Protein AF-A0A9N8K0C8-F1 (afdb_monomer_lite)

Secondary structure (DSSP, 8-state):
---TT-SSEEEEEE-TTSTHHHHHHHHHHHHHHTTSSEEEEEEPPPSSSPP--------------S--HHHH--TTSTTS-S---------------GGG-----HHHHHHHHHHHHHHHHHSSSHHHHHHHHHHTHHHHHHHHHTPPPPHHHHHHHHHHHHHT--TT---EEETTEEEPGGG--HHHHHHHHHHHHHHHHHHHTTT--HHHHHHHHT-HHHHHHHH--PPPP----TTTTTS-S---S--TTT-GGGTTS--STHHHH---

Structure (mmCIF, N/CA/C/O backbone):
data_AF-A0A9N8K0C8-F1
#
_entry.id   AF-A0A9N8K0C8-F1
#
loop_
_atom_site.group_PDB
_atom_site.id
_atom_site.type_symbol
_atom_site.label_atom_id
_atom_site.label_alt_id
_atom_site.label_comp_id
_atom_site.label_asym_id
_atom_site.label_entity_id
_atom_site.label_seq_id
_atom_site.pdbx_PDB_ins_code
_atom_site.Cartn_x
_atom_site.Cartn_y
_atom_site.Cartn_z
_atom_site.occupancy
_atom_site.B_iso_or_equiv
_atom_site.auth_seq_id
_atom_site.auth_comp_id
_atom_site.auth_asym_id
_atom_site.auth_atom_id
_atom_site.pdbx_PDB_model_num
ATOM 1 N N . MET A 1 1 ? -12.621 6.689 27.032 1.00 80.31 1 MET A N 1
ATOM 2 C CA . MET A 1 1 ? -12.028 6.417 28.365 1.00 80.31 1 MET A CA 1
ATOM 3 C C . MET A 1 1 ? -12.988 5.540 29.149 1.00 80.31 1 MET A C 1
ATOM 5 O O . MET A 1 1 ? -14.187 5.623 28.889 1.00 80.31 1 MET A O 1
ATOM 9 N N . GLY A 1 2 ? -12.475 4.749 30.092 1.00 73.12 2 GLY A N 1
ATOM 10 C CA . GLY A 1 2 ? -13.284 3.802 30.863 1.00 73.12 2 GLY A CA 1
ATOM 11 C C . GLY A 1 2 ? -13.600 2.517 30.094 1.00 73.12 2 GLY A C 1
ATOM 12 O O . GLY A 1 2 ? -13.216 2.366 28.932 1.00 73.12 2 GLY A O 1
ATOM 13 N N . ASP A 1 3 ? -14.289 1.600 30.769 1.00 76.94 3 ASP A N 1
ATOM 14 C CA . ASP A 1 3 ? -14.664 0.291 30.236 1.00 76.94 3 ASP A CA 1
ATOM 15 C C . ASP A 1 3 ? -15.649 0.414 29.056 1.00 76.94 3 ASP A C 1
ATOM 17 O O . ASP A 1 3 ? -16.612 1.184 29.100 1.00 76.94 3 ASP A O 1
ATOM 21 N N . LYS A 1 4 ? -15.416 -0.354 27.983 1.00 75.06 4 LYS A N 1
ATOM 22 C CA . LYS A 1 4 ? -16.272 -0.374 26.787 1.00 75.06 4 LYS A CA 1
ATOM 23 C C . LYS A 1 4 ? -17.679 -0.894 27.094 1.00 75.06 4 LYS A C 1
ATOM 25 O O . LYS A 1 4 ? -18.613 -0.448 26.423 1.00 75.06 4 LYS A O 1
ATOM 30 N N . GLN A 1 5 ? -17.813 -1.776 28.087 1.00 78.56 5 GLN A N 1
ATOM 31 C CA . GLN A 1 5 ? -19.072 -2.418 28.490 1.00 78.56 5 GLN A CA 1
ATOM 32 C C . GLN A 1 5 ? -19.722 -1.780 29.731 1.00 78.56 5 GLN A C 1
ATOM 34 O O . GLN A 1 5 ? -20.651 -2.340 30.309 1.00 78.56 5 GLN A O 1
ATOM 39 N N . SER A 1 6 ? -19.273 -0.589 30.141 1.00 78.94 6 SER A N 1
ATOM 40 C CA . SER A 1 6 ? -19.865 0.114 31.281 1.00 78.94 6 SER A CA 1
ATOM 41 C C . SER A 1 6 ? -21.376 0.319 31.102 1.00 78.94 6 SER A C 1
ATOM 43 O O . SER A 1 6 ? -21.827 0.826 30.072 1.00 78.94 6 SER A O 1
ATOM 45 N N . LYS A 1 7 ? -22.143 -0.008 32.150 1.00 83.25 7 LYS A N 1
ATOM 46 C CA . LYS A 1 7 ? -23.608 0.153 32.208 1.00 83.25 7 LYS A CA 1
ATOM 47 C C . LYS A 1 7 ? -24.066 1.610 32.049 1.00 83.25 7 LYS A C 1
ATOM 49 O O . LYS A 1 7 ? -25.213 1.850 31.692 1.00 83.25 7 LYS A O 1
ATOM 54 N N . THR A 1 8 ? -23.182 2.579 32.295 1.00 87.88 8 THR A N 1
ATOM 55 C CA . THR A 1 8 ? -23.466 4.022 32.265 1.00 87.88 8 THR A CA 1
ATOM 56 C C . THR A 1 8 ? -22.583 4.741 31.232 1.00 87.88 8 THR A C 1
ATOM 58 O O . THR A 1 8 ? -21.554 5.339 31.571 1.00 87.88 8 THR A O 1
ATOM 61 N N . PRO A 1 9 ? -22.944 4.697 29.935 1.00 91.19 9 PRO A N 1
ATOM 62 C CA . PRO A 1 9 ? -22.223 5.428 28.902 1.00 91.19 9 PRO A CA 1
ATOM 63 C C . PRO A 1 9 ? -22.603 6.913 28.857 1.00 91.19 9 PRO A C 1
ATOM 65 O O . PRO A 1 9 ? -23.760 7.273 28.671 1.00 91.19 9 PRO A O 1
ATOM 68 N N . ALA A 1 10 ? -21.599 7.784 28.944 1.00 91.69 10 ALA A N 1
ATOM 69 C CA . ALA A 1 10 ? -21.702 9.220 28.722 1.00 91.69 10 ALA A CA 1
ATOM 70 C C . ALA A 1 10 ? -21.124 9.587 27.343 1.00 91.69 10 ALA A C 1
ATOM 72 O O . ALA A 1 10 ? -19.940 9.365 27.060 1.00 91.69 10 ALA A O 1
ATOM 73 N N . ILE A 1 11 ? -21.959 10.168 26.478 1.00 93.31 11 ILE A N 1
ATOM 74 C CA . ILE A 1 11 ? -21.575 10.631 25.138 1.00 93.31 11 ILE A CA 1
ATOM 75 C C . ILE A 1 11 ? -21.681 12.156 25.100 1.00 93.31 11 ILE A C 1
ATOM 77 O O . ILE A 1 11 ? -22.769 12.704 25.250 1.00 93.31 11 ILE A O 1
ATOM 81 N N . LEU A 1 12 ? -20.558 12.839 24.878 1.00 94.19 12 LEU A N 1
ATOM 82 C CA . LEU A 1 12 ? -20.518 14.293 24.731 1.00 94.19 12 LEU A CA 1
ATOM 83 C C . LEU A 1 12 ? -20.501 14.668 23.248 1.00 94.19 12 LEU A C 1
ATOM 85 O O . LEU A 1 12 ? -19.527 14.371 22.556 1.00 94.19 12 LEU A O 1
ATOM 89 N N . TYR A 1 13 ? -21.548 15.350 22.784 1.00 94.75 13 TYR A N 1
ATOM 90 C CA . TYR A 1 13 ? -21.557 16.015 21.481 1.00 94.75 13 TYR A CA 1
ATOM 91 C C . TYR A 1 13 ? -21.018 17.429 21.639 1.00 94.75 13 TYR A C 1
ATOM 93 O O . TYR A 1 13 ? -21.648 18.258 22.294 1.00 94.75 13 TYR A O 1
ATOM 101 N N . ALA A 1 14 ? -19.853 17.706 21.064 1.00 93.25 14 ALA A N 1
ATOM 102 C CA . ALA A 1 14 ? -19.216 19.004 21.229 1.00 93.25 14 ALA A CA 1
ATOM 103 C C . ALA A 1 14 ? -18.467 19.455 19.979 1.00 93.25 14 ALA A C 1
ATOM 105 O O . ALA A 1 14 ? -17.958 18.644 19.204 1.00 93.25 14 ALA A O 1
ATOM 106 N N . ASP A 1 15 ? -18.395 20.773 19.832 1.00 92.81 15 ASP A N 1
ATOM 107 C CA . ASP A 1 15 ? -17.430 21.445 18.975 1.00 92.81 15 ASP A CA 1
ATOM 108 C C . ASP A 1 15 ? -16.134 21.644 19.777 1.00 92.81 15 ASP A C 1
ATOM 110 O O . ASP A 1 15 ? -16.156 22.268 20.840 1.00 92.81 15 ASP A O 1
ATOM 114 N N . LEU A 1 16 ? -15.017 21.098 19.289 1.00 89.75 16 LEU A N 1
ATOM 115 C CA . LEU A 1 16 ? -13.722 21.152 19.977 1.00 89.75 16 LEU A CA 1
ATOM 116 C C . LEU A 1 16 ? -13.114 22.551 19.974 1.00 89.75 16 LEU A C 1
ATOM 118 O O . LEU A 1 16 ? -12.271 22.841 20.822 1.00 89.75 16 LEU A O 1
ATOM 122 N N . MET A 1 17 ? -13.527 23.402 19.035 1.00 88.81 17 MET A N 1
ATOM 123 C CA . MET A 1 17 ? -13.020 24.767 18.933 1.00 88.81 17 MET A CA 1
ATOM 124 C C . MET A 1 17 ? -13.713 25.714 19.914 1.00 88.81 17 MET A C 1
ATOM 126 O O . MET A 1 17 ? -13.185 26.783 20.213 1.00 88.81 17 MET A O 1
ATOM 130 N N . SER A 1 18 ? -14.861 25.315 20.473 1.00 90.62 18 SER A N 1
ATOM 131 C CA . SER A 1 18 ? -15.544 26.103 21.495 1.00 90.62 18 SER A CA 1
ATOM 132 C C . SER A 1 18 ? -14.789 26.054 22.833 1.00 90.62 18 SER A C 1
ATOM 134 O O . SER A 1 18 ? -14.494 24.965 23.336 1.00 90.62 18 SER A O 1
ATOM 136 N N . PRO A 1 19 ? -14.568 27.195 23.514 1.00 89.12 19 PRO A N 1
ATOM 137 C CA . PRO A 1 19 ? -13.938 27.211 24.835 1.00 89.12 19 PRO A CA 1
ATOM 138 C C . PRO A 1 19 ? -14.762 26.467 25.900 1.00 89.12 19 PRO A C 1
ATOM 140 O O . PRO A 1 19 ? -14.197 25.953 26.870 1.00 89.12 19 PRO A O 1
ATOM 143 N N . SER A 1 20 ? -16.084 26.340 25.710 1.00 90.12 20 SER A N 1
ATOM 144 C CA . SER A 1 20 ? -16.962 25.602 26.628 1.00 90.12 20 SER A CA 1
ATOM 145 C C . SER A 1 20 ? -16.656 24.101 26.668 1.00 90.12 20 SER A C 1
ATOM 147 O O . SER A 1 20 ? -16.821 23.474 27.716 1.00 90.12 20 SER A O 1
ATOM 149 N N . PHE A 1 21 ? -16.128 23.523 25.579 1.00 93.50 21 PHE A N 1
ATOM 150 C CA . PHE A 1 21 ? -15.789 22.098 25.500 1.00 93.50 21 PHE A CA 1
ATOM 151 C C . PHE A 1 21 ? -14.840 21.666 26.620 1.00 93.50 21 PHE A C 1
ATOM 153 O O . PHE A 1 21 ? -15.030 20.605 27.216 1.00 93.50 21 PHE A O 1
ATOM 160 N N . ARG A 1 22 ? -13.856 22.507 26.965 1.00 92.88 22 ARG A N 1
ATOM 161 C CA . ARG A 1 22 ? -12.849 22.192 27.986 1.00 92.88 22 ARG A CA 1
ATOM 162 C C . ARG A 1 22 ? -13.475 21.916 29.354 1.00 92.88 22 ARG A C 1
ATOM 164 O O . ARG A 1 22 ? -13.028 21.003 30.047 1.00 92.88 22 ARG A O 1
ATOM 171 N N . GLN A 1 23 ? -14.502 22.678 29.733 1.00 93.44 23 GLN A N 1
ATOM 172 C CA . GLN A 1 23 ? -15.179 22.523 31.023 1.00 93.44 23 GLN A CA 1
ATOM 173 C C . GLN A 1 23 ? -15.926 21.186 31.080 1.00 93.44 23 GLN A C 1
ATOM 175 O O . GLN A 1 23 ? -15.682 20.382 31.979 1.00 93.44 23 GLN A O 1
ATOM 180 N N . PHE A 1 24 ? -16.750 20.897 30.067 1.00 93.00 24 PHE A N 1
ATOM 181 C CA . PHE A 1 24 ? -17.485 19.632 29.976 1.00 93.00 24 PHE A CA 1
ATOM 182 C C . PHE A 1 24 ? -16.551 18.420 29.872 1.00 93.00 24 PHE A C 1
ATOM 184 O O . PHE A 1 24 ? -16.759 17.416 30.554 1.00 93.00 24 PHE A O 1
ATOM 191 N N . HIS A 1 25 ? -15.485 18.518 29.072 1.00 94.69 25 HIS A N 1
ATOM 192 C CA . HIS A 1 25 ? -14.486 17.460 28.940 1.00 94.69 25 HIS A CA 1
ATOM 193 C C . HIS A 1 25 ? -13.802 17.158 30.276 1.00 94.69 25 HIS A C 1
ATOM 195 O O . HIS A 1 25 ? -13.667 15.991 30.645 1.00 94.69 25 HIS A O 1
ATOM 201 N N . LYS A 1 26 ? -13.405 18.187 31.039 1.00 94.06 26 LYS A N 1
ATOM 202 C CA . LYS A 1 26 ? -12.757 18.009 32.345 1.00 94.06 26 LYS A CA 1
ATOM 203 C C . LYS A 1 26 ? -13.675 17.288 33.334 1.00 94.06 26 LYS A C 1
ATOM 205 O O . LYS A 1 26 ? -13.245 16.321 33.953 1.00 94.06 26 LYS A O 1
ATOM 210 N N . THR A 1 27 ? -14.939 17.690 33.436 1.00 93.12 27 THR A N 1
ATOM 211 C CA . THR A 1 27 ? -15.892 17.073 34.372 1.00 93.12 27 THR A CA 1
ATOM 212 C C . THR A 1 27 ? -16.156 15.606 34.033 1.00 93.12 27 THR A C 1
ATOM 214 O O . THR A 1 27 ? -16.029 14.734 34.892 1.00 93.12 27 THR A O 1
ATOM 217 N N . VAL A 1 28 ? -16.460 15.300 32.767 1.00 92.50 28 VAL A N 1
ATOM 218 C CA . VAL A 1 28 ? -16.815 13.930 32.365 1.00 92.50 28 VAL A CA 1
ATOM 219 C C . VAL A 1 28 ? -15.586 13.014 32.350 1.00 92.50 28 VAL A C 1
ATOM 221 O O . VAL A 1 28 ? -15.670 11.865 32.788 1.00 92.50 28 VAL A O 1
ATOM 224 N N . SER A 1 29 ? -14.414 13.515 31.942 1.00 93.50 29 SER A N 1
ATOM 225 C CA . SER A 1 29 ? -13.170 12.732 31.985 1.00 93.50 29 SER A CA 1
ATOM 226 C C . SER A 1 29 ? -12.768 12.342 33.408 1.00 93.50 29 SER A C 1
ATOM 228 O O . SER A 1 29 ? -12.321 11.214 33.607 1.00 93.50 29 SER A O 1
ATOM 230 N N . LEU A 1 30 ? -12.986 13.209 34.406 1.00 93.62 30 LEU A N 1
ATOM 231 C CA . LEU A 1 30 ? -12.770 12.872 35.817 1.00 93.62 30 LEU A CA 1
ATOM 232 C C . LEU A 1 30 ? -13.682 11.725 36.265 1.00 93.62 30 LEU A C 1
ATOM 234 O O . LEU A 1 30 ? -13.200 10.761 36.856 1.00 93.62 30 LEU A O 1
ATOM 238 N N . THR A 1 31 ? -14.977 11.777 35.930 1.00 90.88 31 THR A N 1
ATOM 239 C CA . THR A 1 31 ? -15.917 10.694 36.282 1.00 90.88 31 THR A CA 1
ATOM 240 C C . THR A 1 31 ? -15.569 9.363 35.614 1.00 90.88 31 THR A C 1
ATOM 242 O O . THR A 1 31 ? -15.696 8.311 36.241 1.00 90.88 31 THR A O 1
ATOM 245 N N . ALA A 1 32 ? -15.057 9.410 34.381 1.00 92.00 32 ALA A N 1
ATOM 246 C CA . ALA A 1 32 ? -14.640 8.223 33.649 1.00 92.00 32 ALA A CA 1
ATOM 247 C C . ALA A 1 32 ? -13.319 7.637 34.167 1.00 92.00 32 ALA A C 1
ATOM 249 O O . ALA A 1 32 ? -13.181 6.420 34.246 1.00 92.00 32 ALA A O 1
ATOM 250 N N . ARG A 1 33 ? -12.357 8.484 34.565 1.00 90.56 33 ARG A N 1
ATOM 251 C CA . ARG A 1 33 ? -11.116 8.046 35.234 1.00 90.56 33 ARG A CA 1
ATOM 252 C C . ARG A 1 33 ? -11.393 7.417 36.597 1.00 90.56 33 ARG A C 1
ATOM 254 O O . ARG A 1 33 ? -10.713 6.473 36.969 1.00 90.56 33 ARG A O 1
ATOM 261 N N . ALA A 1 34 ? -12.418 7.900 37.297 1.00 90.88 34 ALA A N 1
ATOM 262 C CA . ALA A 1 34 ? -12.908 7.298 38.535 1.00 90.88 34 ALA A CA 1
ATOM 263 C C . ALA A 1 34 ? -13.709 5.994 38.317 1.00 90.88 34 ALA A C 1
ATOM 265 O O . ALA A 1 34 ? -14.235 5.445 39.279 1.00 90.88 34 ALA A O 1
ATOM 266 N N . GLY A 1 35 ? -13.861 5.521 37.072 1.00 87.75 35 GLY A N 1
ATOM 267 C CA . GLY A 1 35 ? -14.543 4.265 36.744 1.00 87.75 35 GLY A CA 1
ATOM 268 C C . GLY A 1 35 ? -16.073 4.301 36.842 1.00 87.75 35 GLY A C 1
ATOM 269 O O . GLY A 1 35 ? -16.712 3.266 36.684 1.00 87.75 35 GLY A O 1
ATOM 270 N N . LYS A 1 36 ? -16.686 5.469 37.081 1.00 87.94 36 LYS A N 1
ATOM 271 C CA . LYS A 1 36 ? -18.144 5.592 37.287 1.00 87.94 36 LYS A CA 1
ATOM 272 C C . LYS A 1 36 ? -18.952 5.543 35.990 1.00 87.94 36 LYS A C 1
ATOM 274 O O . LYS A 1 36 ? -20.120 5.161 36.006 1.00 87.94 36 LYS A O 1
ATOM 279 N N . THR A 1 37 ? -18.359 5.989 34.887 1.00 90.31 37 THR A N 1
ATOM 280 C CA . THR A 1 37 ? -19.001 6.099 33.571 1.00 90.31 37 THR A CA 1
ATOM 281 C C . THR A 1 37 ? -18.011 5.744 32.464 1.00 90.31 37 THR A C 1
ATOM 283 O O . THR A 1 37 ? -16.800 5.918 32.618 1.00 90.31 37 THR A O 1
ATOM 286 N N . SER A 1 38 ? -18.506 5.273 31.316 1.00 93.00 38 SER A N 1
ATOM 287 C CA . SER A 1 38 ? -17.692 5.245 30.092 1.00 93.00 38 SER A CA 1
ATOM 288 C C . SER A 1 38 ? -17.842 6.558 29.340 1.00 93.00 38 SER A C 1
ATOM 290 O O . SER A 1 38 ? -18.939 7.096 29.239 1.00 93.00 38 SER A O 1
ATOM 292 N N . TYR A 1 39 ? -16.745 7.093 28.808 1.00 94.25 39 TYR A N 1
ATOM 293 C CA . TYR A 1 39 ? -16.748 8.406 28.165 1.00 94.25 39 TYR A CA 1
ATOM 294 C C . TYR A 1 39 ? -16.339 8.331 26.697 1.00 94.25 39 TYR A C 1
ATOM 296 O O . TYR A 1 39 ? -15.247 7.845 26.365 1.00 94.25 39 TYR A O 1
ATOM 304 N N . ARG A 1 40 ? -17.221 8.857 25.838 1.00 93.25 40 ARG A N 1
ATOM 305 C CA . ARG A 1 40 ? -17.061 8.974 24.384 1.00 93.25 40 ARG A CA 1
ATOM 306 C C . ARG A 1 40 ? -17.356 10.410 23.941 1.00 93.25 40 ARG A C 1
ATOM 308 O O . ARG A 1 40 ? -18.269 11.050 24.458 1.00 93.25 40 ARG A O 1
ATOM 315 N N . VAL A 1 41 ? -16.605 10.902 22.960 1.00 94.00 41 VAL A N 1
ATOM 316 C CA . VAL A 1 41 ? -16.820 12.221 22.347 1.00 94.00 41 VAL A CA 1
ATOM 317 C C . VAL A 1 41 ? -17.302 12.018 20.919 1.00 94.00 41 VAL A C 1
ATOM 319 O O . VAL A 1 41 ? -16.743 11.194 20.198 1.00 94.00 41 VAL A O 1
ATOM 322 N N . ARG A 1 42 ? -18.338 12.755 20.522 1.00 94.62 42 ARG A N 1
ATOM 323 C CA . ARG A 1 42 ? -18.807 12.852 19.138 1.00 94.62 42 ARG A CA 1
ATOM 324 C C . ARG A 1 42 ? -18.690 14.300 18.686 1.00 94.62 42 ARG A C 1
ATOM 326 O O . ARG A 1 42 ? -19.068 15.218 19.413 1.00 94.62 42 ARG A O 1
ATOM 333 N N . TYR A 1 43 ? -18.145 14.497 17.494 1.00 94.12 43 TYR A N 1
ATOM 334 C CA . TYR A 1 43 ? -17.933 15.831 16.955 1.00 94.12 43 TYR A CA 1
ATOM 335 C C . TYR A 1 43 ? -19.253 16.432 16.483 1.00 94.12 43 TYR A C 1
ATOM 337 O O . TYR A 1 43 ? -20.037 15.776 15.796 1.00 94.12 43 TYR A O 1
ATOM 345 N N . ARG A 1 44 ? -19.493 17.687 16.862 1.00 92.38 44 ARG A N 1
ATOM 346 C CA . ARG A 1 44 ? -20.519 18.538 16.259 1.00 92.38 44 ARG A CA 1
ATOM 347 C C . ARG A 1 44 ? -19.819 19.497 15.289 1.00 92.38 44 ARG A C 1
ATOM 349 O O . ARG A 1 44 ? -18.786 20.045 15.670 1.00 92.38 44 ARG A O 1
ATOM 356 N N . PRO A 1 45 ? -20.350 19.721 14.074 1.00 88.38 45 PRO A N 1
ATOM 357 C CA . PRO A 1 45 ? -19.776 20.701 13.160 1.00 88.38 45 PRO A CA 1
ATOM 358 C C . PRO A 1 45 ? -19.753 22.085 13.813 1.00 88.38 45 PRO A C 1
ATOM 360 O O . PRO A 1 45 ? -20.749 22.517 14.402 1.00 88.38 45 PRO A O 1
ATOM 363 N N . SER A 1 46 ? -18.610 22.758 13.710 1.00 86.75 46 SER A N 1
ATOM 364 C CA . SER A 1 46 ? -18.452 24.122 14.201 1.00 86.75 46 SER A CA 1
ATOM 365 C C . SER A 1 46 ? -19.237 25.092 13.323 1.00 86.75 46 SER A C 1
ATOM 367 O O . SER A 1 46 ? -19.196 24.998 12.097 1.00 86.75 46 SER A O 1
ATOM 369 N N . LEU A 1 47 ? -19.955 26.026 13.947 1.00 83.31 47 LEU A N 1
ATOM 370 C CA . LEU A 1 47 ? -20.688 27.080 13.236 1.00 83.31 47 LEU A CA 1
ATOM 371 C C . LEU A 1 47 ? -19.793 28.278 12.888 1.00 83.31 47 LEU A C 1
ATOM 373 O O . LEU A 1 47 ? -20.158 29.075 12.032 1.00 83.31 47 LEU A O 1
ATOM 377 N N . SER A 1 48 ? -18.637 28.409 13.546 1.00 81.69 48 SER A N 1
ATOM 378 C CA . SER A 1 48 ? -17.705 29.524 13.347 1.00 81.69 48 SER A CA 1
ATOM 379 C C . SER A 1 48 ? -16.734 29.323 12.184 1.00 81.69 48 SER A C 1
ATOM 381 O O . SER A 1 48 ? -16.075 30.278 11.785 1.00 81.69 48 SER A O 1
ATOM 383 N N . ILE A 1 49 ? -16.614 28.102 11.647 1.00 82.94 49 ILE A N 1
ATOM 384 C CA . ILE A 1 49 ? -15.679 27.796 10.557 1.00 82.94 49 ILE A CA 1
ATOM 385 C C . ILE A 1 49 ? -16.414 27.904 9.214 1.00 82.94 49 ILE A C 1
ATOM 387 O O . ILE A 1 49 ? -17.397 27.184 9.004 1.00 82.94 49 ILE A O 1
ATOM 391 N N . PRO A 1 50 ? -15.948 28.755 8.283 1.00 85.06 50 PRO A N 1
ATOM 392 C CA . PRO A 1 50 ? -16.489 28.784 6.932 1.00 85.06 50 PRO A CA 1
ATOM 393 C C . PRO A 1 50 ? -16.235 27.456 6.206 1.00 85.06 50 PRO A C 1
ATOM 395 O O . PRO A 1 50 ? -15.215 26.795 6.398 1.00 85.06 50 PRO A O 1
ATOM 398 N N . ARG A 1 51 ? -17.190 27.043 5.367 1.00 85.62 51 ARG A N 1
ATOM 399 C CA . ARG A 1 51 ? -17.080 25.803 4.590 1.00 85.62 51 ARG A CA 1
ATOM 400 C C . ARG A 1 51 ? -16.183 26.039 3.380 1.00 85.62 51 ARG A C 1
ATOM 402 O O . ARG A 1 51 ? -16.536 26.832 2.513 1.00 85.62 51 ARG A O 1
ATOM 409 N N . PHE A 1 52 ? -15.076 25.308 3.304 1.00 88.50 52 PHE A N 1
ATOM 410 C CA . PHE A 1 52 ? -14.214 25.256 2.125 1.00 88.50 52 PHE A CA 1
ATOM 411 C C . PHE A 1 52 ? -14.269 23.861 1.495 1.00 88.50 52 PHE A C 1
ATOM 413 O O . PHE A 1 52 ? -14.408 22.876 2.228 1.00 88.50 52 PHE A O 1
ATOM 420 N N . PRO A 1 53 ? -14.172 23.750 0.158 1.00 93.81 53 PRO A N 1
ATOM 421 C CA . PRO A 1 53 ? -14.013 22.455 -0.487 1.00 93.81 53 PRO A CA 1
ATOM 422 C C . PRO A 1 53 ? -12.685 21.813 -0.058 1.00 93.81 53 PRO A C 1
ATOM 424 O O . PRO A 1 53 ? -11.661 22.489 0.036 1.00 93.81 53 PRO A O 1
ATOM 427 N N . LEU A 1 54 ? -12.708 20.506 0.209 1.00 93.19 54 LEU A N 1
ATOM 428 C CA . LEU A 1 54 ? -11.513 19.736 0.548 1.00 93.19 54 LEU A CA 1
ATOM 429 C C . LEU A 1 54 ? -10.905 19.166 -0.735 1.00 93.19 54 LEU A C 1
ATOM 431 O O . LEU A 1 54 ? -11.507 18.299 -1.367 1.00 93.19 54 LEU A O 1
ATOM 435 N N . ALA A 1 55 ? -9.714 19.636 -1.104 1.00 94.38 55 ALA A N 1
ATOM 436 C CA . ALA A 1 55 ? -8.927 18.994 -2.149 1.00 94.38 55 ALA A CA 1
ATOM 437 C C . ALA A 1 55 ? -8.443 17.626 -1.643 1.00 94.38 55 ALA A C 1
ATOM 439 O O . ALA A 1 55 ? -7.811 17.538 -0.588 1.00 94.38 55 ALA A O 1
ATOM 440 N N . VAL A 1 56 ? -8.769 16.565 -2.379 1.00 93.38 56 VAL A N 1
ATOM 441 C CA . VAL A 1 56 ? -8.325 15.195 -2.087 1.00 93.38 56 VAL A CA 1
ATOM 442 C C . VAL A 1 56 ? -7.087 14.854 -2.911 1.00 93.38 56 VAL A C 1
ATOM 444 O O . VAL A 1 56 ? -6.845 15.463 -3.949 1.00 93.38 56 VAL A O 1
ATOM 447 N N . SER A 1 57 ? -6.296 13.896 -2.438 1.00 92.69 57 SER A N 1
ATOM 448 C CA . SER A 1 57 ? -5.111 13.367 -3.121 1.00 92.69 57 SER A CA 1
ATOM 449 C C . SER A 1 57 ? -5.217 11.841 -3.238 1.00 92.69 57 SER A C 1
ATOM 451 O O . SER A 1 57 ? -6.251 11.272 -2.899 1.00 92.69 57 SER A O 1
ATOM 453 N N . GLY A 1 58 ? -4.185 11.176 -3.763 1.00 90.38 58 GLY A N 1
ATOM 454 C CA . GLY A 1 58 ? -4.177 9.714 -3.918 1.00 90.38 58 GLY A CA 1
ATOM 455 C C . GLY A 1 58 ? -4.824 9.203 -5.207 1.00 90.38 58 GLY A C 1
ATOM 456 O O . GLY A 1 58 ? -5.085 8.015 -5.323 1.00 90.38 58 GLY A O 1
ATOM 457 N N . TYR A 1 59 ? -5.067 10.079 -6.183 1.00 92.31 59 TYR A N 1
ATOM 458 C CA . TYR A 1 59 ? -5.479 9.681 -7.527 1.00 92.31 59 TYR A CA 1
ATOM 459 C C . TYR A 1 59 ? -4.334 9.885 -8.525 1.00 92.31 59 TYR A C 1
ATOM 461 O O . TYR A 1 59 ? -3.509 10.784 -8.361 1.00 92.31 59 TYR A O 1
ATOM 469 N N . GLY A 1 60 ? -4.302 9.045 -9.560 1.00 91.19 60 GLY A N 1
ATOM 470 C CA . GLY A 1 60 ? -3.466 9.234 -10.744 1.00 91.19 60 GLY A CA 1
ATOM 471 C C . GLY A 1 60 ? -4.259 9.901 -11.867 1.00 91.19 60 GLY A C 1
ATOM 472 O O . GLY A 1 60 ? -5.479 9.748 -11.946 1.00 91.19 60 GLY A O 1
ATOM 473 N N . ILE A 1 61 ? -3.568 10.637 -12.734 1.00 93.69 61 ILE A N 1
ATOM 474 C CA . ILE A 1 61 ? -4.128 11.172 -13.979 1.00 93.69 61 ILE A CA 1
ATOM 475 C C . ILE A 1 61 ? -3.445 10.430 -15.123 1.00 93.69 61 ILE A C 1
ATOM 477 O O . ILE A 1 61 ? -2.221 10.342 -15.148 1.00 93.69 61 ILE A O 1
ATOM 481 N N . ALA A 1 62 ? -4.237 9.913 -16.056 1.00 91.62 62 ALA A N 1
ATOM 482 C CA . ALA A 1 62 ? -3.745 9.331 -17.296 1.00 91.62 62 ALA A CA 1
ATOM 483 C C . ALA A 1 62 ? -4.116 10.248 -18.466 1.00 91.62 62 ALA A C 1
ATOM 485 O O . ALA A 1 62 ? -5.234 10.768 -18.527 1.00 91.62 62 ALA A O 1
ATOM 486 N N . LEU A 1 63 ? -3.166 10.458 -19.376 1.00 90.44 63 LEU A N 1
ATOM 487 C CA . LEU A 1 63 ? -3.377 11.152 -20.642 1.00 90.44 63 LEU A CA 1
ATOM 488 C C . LEU A 1 63 ? -3.193 10.145 -21.771 1.00 90.44 63 LEU A C 1
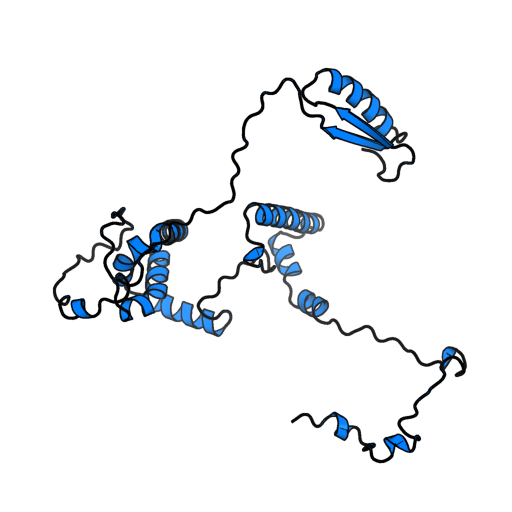ATOM 490 O O . LEU A 1 63 ? -2.083 9.916 -22.246 1.00 90.44 63 LEU A O 1
ATOM 494 N N . ASP A 1 64 ? -4.298 9.535 -22.184 1.00 87.81 64 ASP A N 1
ATOM 495 C CA . ASP A 1 64 ? -4.258 8.480 -23.188 1.00 87.81 64 ASP A CA 1
ATOM 496 C C . ASP A 1 64 ? -4.147 9.059 -24.602 1.00 87.81 64 ASP A C 1
ATOM 498 O O . ASP A 1 64 ? -4.877 9.975 -25.005 1.00 87.81 64 ASP A O 1
ATOM 502 N N . LEU A 1 65 ? -3.253 8.475 -25.398 1.00 83.31 65 LEU A N 1
ATOM 503 C CA . LEU A 1 65 ? -3.143 8.780 -26.818 1.00 83.31 65 LEU A CA 1
ATOM 504 C C . LEU A 1 65 ? -4.357 8.203 -27.552 1.00 83.31 65 LEU A C 1
ATOM 506 O O . LEU A 1 65 ? -4.491 6.996 -27.718 1.00 83.31 65 LEU A O 1
ATOM 510 N N . LYS A 1 66 ? -5.242 9.070 -28.052 1.00 85.25 66 LYS A N 1
ATOM 511 C CA . LYS A 1 66 ? -6.445 8.635 -28.787 1.00 85.25 66 LYS A CA 1
ATOM 512 C C . LYS A 1 66 ? -6.135 7.943 -30.124 1.00 85.25 66 LYS A C 1
ATOM 514 O O . LYS A 1 66 ? -6.961 7.185 -30.623 1.00 85.25 66 LYS A O 1
ATOM 519 N N . ARG A 1 67 ? -4.994 8.252 -30.747 1.00 79.44 67 ARG A N 1
ATOM 520 C CA . ARG A 1 67 ? -4.551 7.666 -32.022 1.00 79.44 67 ARG A CA 1
ATOM 521 C C . ARG A 1 67 ? -3.220 6.947 -31.811 1.00 79.44 67 ARG A C 1
ATOM 523 O O . ARG A 1 67 ? -2.175 7.580 -31.887 1.00 79.44 67 ARG A O 1
ATOM 530 N N . THR A 1 68 ? -3.272 5.644 -31.561 1.00 74.00 68 THR A N 1
ATOM 531 C CA . THR A 1 68 ? -2.092 4.783 -31.351 1.00 74.00 68 THR A CA 1
ATOM 532 C C . THR A 1 68 ? -1.625 4.085 -32.628 1.00 74.00 68 THR A C 1
ATOM 534 O O . THR A 1 68 ? -0.440 3.817 -32.794 1.00 74.00 68 THR A O 1
ATOM 537 N N . ASP A 1 69 ? -2.544 3.834 -33.561 1.00 63.88 69 ASP A N 1
ATOM 538 C CA . ASP A 1 69 ? -2.332 2.893 -34.671 1.00 63.88 69 ASP A CA 1
ATOM 539 C C . ASP A 1 69 ? -1.299 3.380 -35.698 1.00 63.88 69 ASP A C 1
ATOM 541 O O . ASP A 1 69 ? -0.596 2.582 -36.309 1.00 63.88 69 ASP A O 1
ATOM 545 N N . TYR A 1 70 ? -1.164 4.698 -35.857 1.00 51.31 70 TYR A N 1
ATOM 546 C CA . TYR A 1 70 ? -0.232 5.316 -36.807 1.00 51.31 70 TYR A CA 1
ATOM 547 C C . TYR A 1 70 ? 1.198 5.473 -36.260 1.00 51.31 70 TYR A C 1
ATOM 549 O O . TYR A 1 70 ? 2.094 5.823 -37.022 1.00 51.31 70 TYR A O 1
ATOM 557 N N . ILE A 1 71 ? 1.419 5.234 -34.961 1.00 59.59 71 ILE A N 1
ATOM 558 C CA . ILE A 1 71 ? 2.730 5.402 -34.302 1.00 59.59 71 ILE A CA 1
ATOM 559 C C . ILE A 1 71 ? 3.484 4.062 -34.225 1.00 59.59 71 ILE A C 1
ATOM 561 O O . ILE A 1 71 ? 4.705 4.033 -34.163 1.00 59.59 71 ILE A O 1
ATOM 565 N N . VAL A 1 72 ? 2.764 2.941 -34.250 1.00 58.50 72 VAL A N 1
ATOM 566 C CA . VAL A 1 72 ? 3.298 1.603 -33.933 1.00 58.50 72 VAL A CA 1
ATOM 567 C C . VAL A 1 72 ? 3.534 0.759 -35.202 1.00 58.50 72 VAL A C 1
ATOM 569 O O . VAL A 1 72 ? 4.177 -0.285 -35.145 1.00 58.50 72 VAL A O 1
ATOM 572 N N . ILE A 1 73 ? 2.994 1.177 -36.357 1.00 56.03 73 ILE A N 1
ATOM 573 C CA . ILE A 1 73 ? 2.902 0.346 -37.570 1.00 56.03 73 ILE A CA 1
ATOM 574 C C . ILE A 1 73 ? 3.077 1.201 -38.841 1.00 56.03 73 ILE A C 1
ATOM 576 O O . ILE A 1 73 ? 2.146 1.362 -39.629 1.00 56.03 73 ILE A O 1
ATOM 580 N N . ASP A 1 74 ? 4.261 1.769 -39.074 1.00 55.81 74 ASP A N 1
ATOM 581 C CA . ASP A 1 74 ? 4.616 2.267 -40.416 1.00 55.81 74 ASP A CA 1
ATOM 582 C C . ASP A 1 74 ? 5.901 1.606 -40.920 1.00 55.81 74 ASP A C 1
ATOM 584 O O . ASP A 1 74 ? 6.935 2.243 -41.105 1.00 55.81 74 ASP A O 1
ATOM 588 N N . ASP A 1 75 ? 5.813 0.300 -41.190 1.00 58.56 75 ASP A N 1
ATOM 589 C CA . ASP A 1 75 ? 6.902 -0.496 -41.777 1.00 58.56 75 ASP A CA 1
ATOM 590 C C . ASP A 1 75 ? 7.302 -0.010 -43.191 1.00 58.56 75 ASP A C 1
ATOM 592 O O . ASP A 1 75 ? 8.320 -0.438 -43.725 1.00 58.56 75 ASP A O 1
ATOM 596 N N . ARG A 1 76 ? 6.547 0.922 -43.799 1.00 59.25 76 ARG A N 1
ATOM 597 C CA . ARG A 1 76 ? 6.849 1.505 -45.121 1.00 59.25 76 ARG A CA 1
ATOM 598 C C . ARG A 1 76 ? 8.020 2.488 -45.102 1.00 59.25 76 ARG A C 1
ATOM 600 O O . ARG A 1 76 ? 8.586 2.746 -46.153 1.00 59.25 76 ARG A O 1
ATOM 607 N N . LYS A 1 77 ? 8.360 3.054 -43.938 1.00 53.44 77 LYS A N 1
ATOM 608 C CA . LYS A 1 77 ? 9.497 3.982 -43.773 1.00 53.44 77 LYS A CA 1
ATOM 609 C C . LYS A 1 77 ? 10.756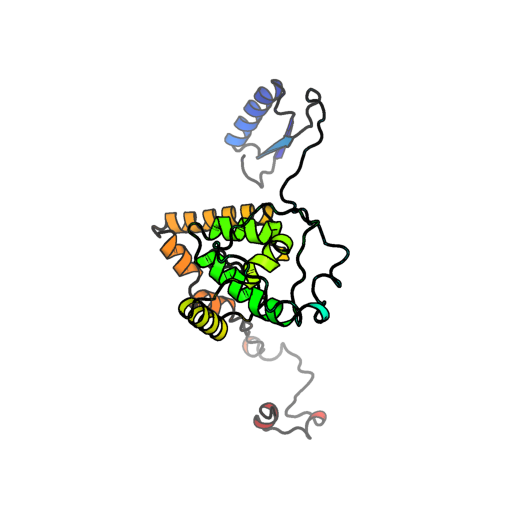 3.311 -43.227 1.00 53.44 77 LYS A C 1
ATOM 611 O O . LYS A 1 77 ? 11.810 3.935 -43.218 1.00 53.44 77 LYS A O 1
ATOM 616 N N . ALA A 1 78 ? 10.649 2.062 -42.773 1.00 53.25 78 ALA A N 1
ATOM 617 C CA . ALA A 1 78 ? 11.771 1.315 -42.210 1.00 53.25 78 ALA A CA 1
ATOM 618 C C . ALA A 1 78 ? 12.784 0.850 -43.275 1.00 53.25 78 ALA A C 1
ATOM 620 O O . ALA A 1 78 ? 13.887 0.457 -42.915 1.00 53.25 78 ALA A O 1
ATOM 621 N N . GLU A 1 79 ? 12.433 0.903 -44.567 1.00 47.34 79 GLU A N 1
ATOM 622 C CA . GLU A 1 79 ? 13.372 0.639 -45.671 1.00 47.34 79 GLU A CA 1
ATOM 623 C C . GLU A 1 79 ? 14.169 1.889 -46.102 1.00 47.34 79 GLU A C 1
ATOM 625 O O . GLU A 1 79 ? 15.210 1.744 -46.731 1.00 47.34 79 GLU A O 1
ATOM 630 N N . ASP A 1 80 ? 13.747 3.101 -45.713 1.00 44.75 80 ASP A N 1
ATOM 631 C CA . ASP A 1 80 ? 14.416 4.368 -46.077 1.00 44.75 80 ASP A CA 1
ATOM 632 C C . ASP A 1 80 ? 15.333 4.921 -44.961 1.00 44.75 80 ASP A C 1
ATOM 634 O O . ASP A 1 80 ? 15.926 5.991 -45.106 1.00 44.75 80 ASP A O 1
ATOM 638 N N . SER A 1 81 ? 15.451 4.230 -43.821 1.00 46.03 81 SER A N 1
ATOM 639 C CA . SER A 1 81 ? 16.165 4.723 -42.632 1.00 46.03 81 SER A CA 1
ATOM 640 C C . SER A 1 81 ? 17.531 4.073 -42.389 1.00 46.03 81 SER A C 1
ATOM 642 O O . SER A 1 81 ? 17.932 3.947 -41.233 1.00 46.03 81 SER A O 1
ATOM 644 N N . ASP A 1 82 ? 18.252 3.677 -43.441 1.00 38.53 82 ASP A N 1
ATOM 645 C CA . ASP A 1 82 ? 19.657 3.245 -43.319 1.00 38.53 82 ASP A CA 1
ATOM 646 C C . ASP A 1 82 ? 20.645 4.426 -43.173 1.00 38.53 82 ASP A C 1
ATOM 648 O O . ASP A 1 82 ? 21.802 4.208 -42.835 1.00 38.53 82 ASP A O 1
ATOM 652 N N . ASP A 1 83 ? 20.198 5.683 -43.315 1.00 37.00 83 ASP A N 1
ATOM 653 C CA . ASP A 1 83 ? 21.062 6.876 -43.238 1.00 37.00 83 ASP A CA 1
ATOM 654 C C . ASP A 1 83 ? 20.470 8.011 -42.376 1.00 37.00 83 ASP A C 1
ATOM 656 O O . ASP A 1 83 ? 20.405 9.173 -42.781 1.00 37.00 83 ASP A O 1
ATOM 660 N N . ILE A 1 84 ? 20.060 7.718 -41.138 1.00 35.19 84 ILE A N 1
ATOM 661 C CA . ILE A 1 84 ? 20.010 8.767 -40.107 1.00 35.19 84 ILE A CA 1
ATOM 662 C C . ILE A 1 84 ? 20.991 8.383 -39.014 1.00 35.19 84 ILE A C 1
ATOM 664 O O . ILE A 1 84 ? 20.679 7.635 -38.090 1.00 35.19 84 ILE A O 1
ATOM 668 N N . ASN A 1 85 ? 22.191 8.941 -39.148 1.00 33.88 85 ASN A N 1
ATOM 669 C CA . ASN A 1 85 ? 23.210 9.029 -38.118 1.00 33.88 85 ASN A CA 1
ATOM 670 C C . ASN A 1 85 ? 22.645 9.874 -36.958 1.00 33.88 85 ASN A C 1
ATOM 672 O O . ASN A 1 85 ? 22.933 11.063 -36.832 1.00 33.88 85 ASN A O 1
ATOM 676 N N . VAL A 1 86 ? 21.745 9.287 -36.162 1.00 41.03 86 VAL A N 1
ATOM 677 C CA . VAL A 1 86 ? 21.339 9.844 -34.874 1.00 41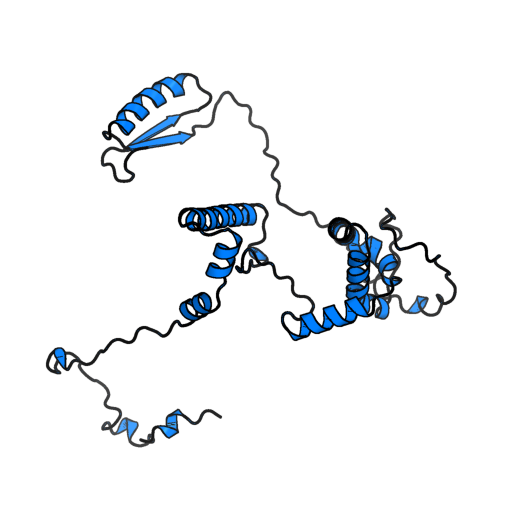.03 86 VAL A CA 1
ATOM 678 C C . VAL A 1 86 ? 22.569 9.698 -34.002 1.00 41.03 86 VAL A C 1
ATOM 680 O O . VAL A 1 86 ? 22.920 8.589 -33.602 1.00 41.03 86 VAL A O 1
ATOM 683 N N . GLU A 1 87 ? 23.270 10.812 -33.807 1.00 33.06 87 GLU A N 1
ATOM 684 C CA . GLU A 1 87 ? 24.429 10.898 -32.936 1.00 33.06 87 GLU A CA 1
ATOM 685 C C . GLU A 1 87 ? 24.168 10.086 -31.667 1.00 33.06 87 GLU A C 1
ATOM 687 O O . GLU A 1 87 ? 23.170 10.304 -30.974 1.00 33.06 87 GLU A O 1
ATOM 692 N N . ALA A 1 88 ? 25.085 9.160 -31.374 1.00 35.94 88 ALA A N 1
ATOM 693 C CA . ALA A 1 88 ? 25.185 8.402 -30.133 1.00 35.94 88 ALA A CA 1
ATOM 694 C C . ALA A 1 88 ? 25.512 9.331 -28.945 1.00 35.94 88 ALA A C 1
ATOM 696 O O . ALA A 1 88 ? 26.469 9.140 -28.197 1.00 35.94 88 ALA A O 1
ATOM 697 N N . SER A 1 89 ? 24.727 10.391 -28.789 1.00 36.38 89 SER A N 1
ATOM 698 C CA . SER A 1 89 ? 24.625 11.160 -27.571 1.00 36.38 89 SER A CA 1
ATOM 699 C C . SER A 1 89 ? 23.729 10.337 -26.653 1.00 36.38 89 SER A C 1
ATOM 701 O O . SER A 1 89 ? 22.569 10.084 -26.965 1.00 36.38 89 SER A O 1
ATOM 703 N N . GLY A 1 90 ? 24.324 9.794 -25.584 1.00 46.91 90 GLY A N 1
ATOM 704 C CA . GLY A 1 90 ? 23.660 8.860 -24.673 1.00 46.91 90 GLY A CA 1
ATOM 705 C C . GLY A 1 90 ? 22.237 9.306 -24.362 1.00 46.91 90 GLY A C 1
ATOM 706 O O . GLY A 1 90 ? 22.028 10.487 -24.082 1.00 46.91 90 GLY A O 1
ATOM 707 N N . ALA A 1 91 ? 21.286 8.377 -24.481 1.00 54.75 91 ALA A N 1
ATOM 708 C CA . ALA A 1 91 ? 19.861 8.657 -24.414 1.00 54.75 91 ALA A CA 1
ATOM 709 C C . ALA A 1 91 ? 19.549 9.514 -23.179 1.00 54.75 91 ALA A C 1
ATOM 711 O O . ALA A 1 91 ? 19.578 9.055 -22.041 1.00 54.75 91 ALA A O 1
ATOM 712 N N . LYS A 1 92 ? 19.325 10.808 -23.391 1.00 62.53 92 LYS A N 1
ATOM 713 C CA . LYS A 1 92 ? 18.877 11.712 -22.341 1.00 62.53 92 LYS A CA 1
ATOM 714 C C . LYS A 1 92 ? 17.368 11.775 -22.446 1.00 62.53 92 LYS A C 1
ATOM 716 O O . LYS A 1 92 ? 16.826 11.900 -23.539 1.00 62.53 92 LYS A O 1
ATOM 721 N N . LEU A 1 93 ? 16.704 11.694 -21.300 1.00 67.94 93 LEU A N 1
ATOM 722 C CA . LEU A 1 93 ? 15.283 11.997 -21.177 1.00 67.94 93 LEU A CA 1
ATOM 723 C C . LEU A 1 93 ? 15.128 13.511 -21.393 1.00 67.94 93 LEU A C 1
ATOM 725 O O . LEU A 1 93 ? 15.161 14.286 -20.440 1.00 67.94 93 LEU A O 1
ATOM 729 N N . ALA A 1 94 ? 15.130 13.935 -22.655 1.00 64.44 94 ALA A N 1
ATOM 730 C CA . ALA A 1 94 ? 14.912 15.317 -23.053 1.00 64.44 94 ALA A CA 1
ATOM 731 C C . ALA A 1 94 ? 13.406 15.602 -23.104 1.00 64.44 94 ALA A C 1
ATOM 733 O O . ALA A 1 94 ? 12.624 14.730 -23.487 1.00 64.44 94 ALA A O 1
ATOM 734 N N . ASP A 1 95 ? 13.017 16.822 -22.732 1.00 62.88 95 ASP A N 1
ATOM 735 C CA . ASP A 1 95 ? 11.641 17.319 -22.836 1.00 62.88 95 ASP A CA 1
ATOM 736 C C . ASP A 1 95 ? 11.305 17.637 -24.304 1.00 62.88 95 ASP A C 1
ATOM 738 O O . ASP A 1 95 ? 11.202 18.796 -24.700 1.00 62.88 95 ASP A O 1
ATOM 742 N N . GLU A 1 96 ? 11.193 16.604 -25.137 1.00 62.75 96 GLU A N 1
ATOM 743 C CA . GLU A 1 96 ? 10.640 16.737 -26.487 1.00 62.75 96 GLU A CA 1
ATOM 744 C C . GLU A 1 96 ? 9.103 16.807 -26.433 1.00 62.75 96 GLU A C 1
ATOM 746 O O . GLU A 1 96 ? 8.445 16.142 -25.622 1.00 62.75 96 GLU A O 1
ATOM 751 N N . ASP A 1 97 ? 8.517 17.640 -27.296 1.00 61.69 97 ASP A N 1
ATOM 752 C CA . ASP A 1 97 ? 7.073 17.863 -27.350 1.00 61.69 97 ASP A CA 1
ATOM 753 C C . ASP A 1 97 ? 6.321 16.632 -27.892 1.00 61.69 97 ASP A C 1
ATOM 755 O O . ASP A 1 97 ? 6.763 15.935 -28.802 1.00 61.69 97 ASP A O 1
ATOM 759 N N . VAL A 1 98 ? 5.102 16.395 -27.387 1.00 60.59 98 VAL A N 1
ATOM 760 C CA . VAL A 1 98 ? 4.236 15.255 -27.787 1.00 60.59 98 VAL A CA 1
ATOM 761 C C . VAL A 1 98 ? 3.880 15.274 -29.286 1.00 60.59 98 VAL A C 1
ATOM 763 O O . VAL A 1 98 ? 3.464 14.261 -29.844 1.00 60.59 98 VAL A O 1
ATOM 766 N N . ALA A 1 99 ? 4.015 16.423 -29.952 1.00 58.81 99 ALA A N 1
ATOM 767 C CA . ALA A 1 99 ? 3.753 16.556 -31.382 1.00 58.81 99 ALA A CA 1
ATOM 768 C C . ALA A 1 99 ? 4.790 15.824 -32.258 1.00 58.81 99 ALA A C 1
ATOM 770 O O . ALA A 1 99 ? 4.451 15.439 -33.377 1.00 58.81 99 ALA A O 1
ATOM 771 N N . ASP A 1 100 ? 5.989 15.564 -31.727 1.00 65.50 100 ASP A N 1
ATOM 772 C CA . ASP A 1 100 ? 7.127 15.006 -32.465 1.00 65.50 100 ASP A CA 1
ATOM 773 C C . ASP A 1 100 ? 7.349 13.508 -32.189 1.00 65.50 100 ASP A C 1
ATOM 775 O O . ASP A 1 100 ? 8.437 12.974 -32.399 1.00 65.50 100 ASP A O 1
ATOM 779 N N . LEU A 1 101 ? 6.306 12.793 -31.740 1.00 71.44 101 LEU A N 1
ATOM 780 C CA . LEU A 1 101 ? 6.378 11.352 -31.483 1.00 71.44 101 LEU A CA 1
ATOM 781 C C . LEU A 1 101 ? 6.836 10.585 -32.733 1.00 71.44 101 LEU A C 1
ATOM 783 O O . LEU A 1 101 ? 6.085 10.412 -33.700 1.00 71.44 101 LEU A O 1
ATOM 787 N N . LYS A 1 102 ? 8.073 10.083 -32.688 1.00 72.62 102 LYS A N 1
ATOM 788 C CA . LYS A 1 102 ? 8.641 9.245 -33.743 1.00 72.62 102 LYS A CA 1
ATOM 789 C C . LYS A 1 102 ? 7.983 7.857 -33.716 1.00 72.62 102 LYS A C 1
ATOM 791 O O . LYS A 1 102 ? 7.918 7.244 -32.648 1.00 72.62 102 LYS A O 1
ATOM 796 N N . PRO A 1 103 ? 7.510 7.341 -34.865 1.00 75.44 103 PRO A N 1
ATOM 797 C CA . PRO A 1 103 ? 6.938 6.006 -34.924 1.00 75.44 103 PRO A CA 1
ATOM 798 C C . PRO A 1 103 ? 8.007 4.931 -34.693 1.00 75.44 103 PRO A C 1
ATOM 800 O O . PRO A 1 103 ? 9.163 5.097 -35.085 1.00 75.44 103 PRO A O 1
ATOM 803 N N . LEU A 1 104 ? 7.595 3.827 -34.075 1.00 74.00 104 LEU A N 1
ATOM 804 C CA . LEU A 1 104 ? 8.411 2.641 -33.812 1.00 74.00 104 LEU A CA 1
ATOM 805 C C . LEU A 1 104 ? 7.975 1.492 -34.716 1.00 74.00 104 LEU A C 1
ATOM 807 O O . LEU A 1 104 ? 6.789 1.330 -34.997 1.00 74.00 104 LEU A O 1
ATOM 811 N N . SER A 1 105 ? 8.932 0.662 -35.124 1.00 78.06 105 SER A N 1
ATOM 812 C CA . SER A 1 105 ? 8.656 -0.574 -35.859 1.00 78.06 105 SER A CA 1
ATOM 813 C C . SER A 1 105 ? 8.280 -1.734 -34.927 1.00 78.06 105 SER A C 1
ATOM 815 O O . SER A 1 105 ? 8.669 -1.787 -33.755 1.00 78.06 105 SER A O 1
ATOM 817 N N . SER A 1 106 ? 7.612 -2.753 -35.477 1.00 78.94 106 SER A N 1
ATOM 818 C CA . SER A 1 106 ? 7.249 -3.977 -34.736 1.00 78.94 106 SER A CA 1
ATOM 819 C C . SER A 1 106 ? 8.459 -4.683 -34.102 1.00 78.94 106 SER A C 1
ATOM 821 O O . SER A 1 106 ? 8.359 -5.260 -33.018 1.00 78.94 106 SER A O 1
ATOM 823 N N . LYS A 1 107 ? 9.628 -4.637 -34.757 1.00 79.19 107 LYS A N 1
ATOM 824 C CA . LYS A 1 107 ? 10.858 -5.278 -34.261 1.00 79.19 107 LYS A CA 1
ATOM 825 C C . LYS A 1 107 ? 11.473 -4.526 -33.084 1.00 79.19 107 LYS A C 1
ATOM 827 O O . LYS A 1 107 ? 12.015 -5.161 -32.179 1.00 79.19 107 LYS A O 1
ATOM 832 N N . GLU A 1 108 ? 11.400 -3.200 -33.097 1.00 80.19 108 GLU A N 1
ATOM 833 C CA . GLU A 1 108 ? 11.899 -2.359 -32.007 1.00 80.19 108 GLU A CA 1
ATOM 834 C C . GLU A 1 108 ? 11.033 -2.520 -30.758 1.00 80.19 108 GLU A C 1
ATOM 836 O O . GLU A 1 108 ? 11.570 -2.679 -29.663 1.00 80.19 108 GLU A O 1
ATOM 841 N N . LEU A 1 109 ? 9.711 -2.597 -30.934 1.00 83.00 109 LEU A N 1
ATOM 842 C CA . LEU A 1 109 ? 8.753 -2.802 -29.845 1.00 83.00 109 LEU A CA 1
ATOM 843 C C . LEU A 1 109 ? 8.989 -4.110 -29.084 1.00 83.00 109 LEU A C 1
ATOM 845 O O . LEU A 1 109 ? 8.950 -4.117 -27.857 1.00 83.00 109 LEU A O 1
ATOM 849 N N . LEU A 1 110 ? 9.305 -5.202 -29.788 1.00 84.94 110 LEU A N 1
ATOM 850 C CA . LEU A 1 110 ? 9.555 -6.516 -29.177 1.00 84.94 110 LEU A CA 1
ATOM 851 C C . LEU A 1 110 ? 10.752 -6.552 -28.218 1.00 84.94 110 LEU A C 1
ATOM 853 O O . LEU A 1 110 ? 10.861 -7.486 -27.428 1.00 84.94 110 LEU A O 1
ATOM 857 N N . ARG A 1 111 ? 11.682 -5.597 -28.323 1.00 85.38 111 ARG A N 1
ATOM 858 C CA . ARG A 1 111 ? 12.876 -5.520 -27.464 1.00 85.38 111 ARG A CA 1
ATOM 859 C C . ARG A 1 111 ? 12.888 -4.281 -26.576 1.00 85.38 111 ARG A C 1
ATOM 861 O O . ARG A 1 111 ? 13.860 -4.068 -25.851 1.00 85.38 111 ARG A O 1
ATOM 868 N N . LEU A 1 112 ? 11.854 -3.448 -26.669 1.00 88.81 112 LEU A N 1
ATOM 869 C CA . LEU A 1 112 ? 11.805 -2.156 -26.000 1.00 88.81 112 LEU A CA 1
ATOM 870 C C . LEU A 1 112 ? 11.812 -2.310 -24.476 1.00 88.81 112 LEU A C 1
ATOM 872 O O . LEU A 1 112 ? 12.452 -1.522 -23.791 1.00 88.81 112 LEU A O 1
ATOM 876 N N . ASP A 1 113 ? 11.166 -3.352 -23.958 1.00 88.94 113 ASP A N 1
ATOM 877 C CA . ASP A 1 113 ? 11.128 -3.693 -22.535 1.00 88.94 113 ASP A CA 1
ATOM 878 C C . ASP A 1 113 ? 12.531 -3.926 -21.945 1.00 88.94 113 ASP A C 1
ATOM 880 O O . ASP A 1 113 ? 12.902 -3.317 -20.939 1.00 88.94 113 ASP A O 1
ATOM 884 N N . MET A 1 114 ? 13.344 -4.759 -22.598 1.00 89.44 114 MET A N 1
ATOM 885 C CA . MET A 1 114 ? 14.717 -5.053 -22.185 1.00 89.44 114 MET A CA 1
ATOM 886 C C . MET A 1 114 ? 15.628 -3.835 -22.335 1.00 89.44 114 MET A C 1
ATOM 888 O O . MET A 1 114 ? 16.470 -3.600 -21.471 1.00 89.44 114 MET A O 1
ATOM 892 N N . LYS A 1 115 ? 15.449 -3.044 -23.402 1.00 91.38 115 LYS A N 1
ATOM 893 C CA . LYS A 1 115 ? 16.233 -1.823 -23.639 1.00 91.38 115 LYS A CA 1
ATOM 894 C C . LYS A 1 115 ? 15.943 -0.745 -22.600 1.00 91.38 115 LYS A C 1
ATOM 896 O O . LYS A 1 115 ? 16.876 -0.236 -21.989 1.00 91.38 115 LYS A O 1
ATOM 901 N N . ALA A 1 116 ? 14.666 -0.470 -22.342 1.00 92.00 116 ALA A N 1
ATOM 902 C CA . ALA A 1 116 ? 14.229 0.465 -21.311 1.00 92.00 116 ALA A CA 1
ATOM 903 C C . ALA A 1 116 ? 14.729 0.049 -19.919 1.00 92.00 116 ALA A C 1
ATOM 905 O O . ALA A 1 116 ? 15.212 0.882 -19.158 1.00 92.00 116 ALA A O 1
ATOM 906 N N . SER A 1 117 ? 14.669 -1.247 -19.603 1.00 92.19 117 SER A N 1
ATOM 907 C CA . SER A 1 117 ? 15.152 -1.761 -18.318 1.00 92.19 117 SER A CA 1
ATOM 908 C C . SER A 1 117 ? 16.673 -1.632 -18.171 1.00 92.19 117 SER A C 1
ATOM 910 O O . SER A 1 117 ? 17.137 -1.195 -17.122 1.00 92.19 117 SER A O 1
ATOM 912 N N . SER A 1 118 ? 17.447 -1.957 -19.217 1.00 92.81 118 SER A N 1
ATOM 913 C CA . SER A 1 118 ? 18.910 -1.770 -19.212 1.00 92.81 118 SER A CA 1
ATOM 914 C C . SER A 1 118 ? 19.270 -0.299 -19.042 1.00 92.81 118 SER A C 1
ATOM 916 O O . SER A 1 118 ? 20.075 0.028 -18.183 1.00 92.81 118 SER A O 1
ATOM 918 N N . PHE A 1 119 ? 18.602 0.595 -19.775 1.00 92.06 119 PHE A N 1
ATOM 919 C CA . PHE A 1 119 ? 18.828 2.037 -19.683 1.00 92.06 119 PHE A CA 1
ATOM 920 C C . PHE A 1 119 ? 18.641 2.580 -18.259 1.00 92.06 119 PHE A C 1
ATOM 922 O O . PHE A 1 119 ? 19.449 3.370 -17.772 1.00 92.06 119 PHE A O 1
ATOM 929 N N . VAL A 1 120 ? 17.591 2.129 -17.568 1.00 93.25 120 VAL A N 1
ATOM 930 C CA . VAL A 1 120 ? 17.349 2.488 -16.166 1.00 93.25 120 VAL A CA 1
ATOM 931 C C . VAL A 1 120 ? 18.492 1.999 -15.272 1.00 93.25 120 VAL A C 1
ATOM 933 O O . VAL A 1 120 ? 18.982 2.761 -14.438 1.00 93.25 120 VAL A O 1
ATOM 936 N N . MET A 1 121 ? 18.951 0.761 -15.463 1.00 92.38 121 MET A N 1
ATOM 937 C CA . MET A 1 121 ? 20.031 0.171 -14.661 1.00 92.38 121 MET A CA 1
ATOM 938 C C . MET A 1 121 ? 21.402 0.802 -14.928 1.00 92.38 121 MET A C 1
ATOM 940 O O . MET A 1 121 ? 22.204 0.911 -14.005 1.00 92.38 121 MET A O 1
ATOM 944 N N . ASP A 1 122 ? 21.655 1.248 -16.159 1.00 91.31 122 ASP A N 1
ATOM 945 C CA . ASP A 1 122 ? 22.910 1.890 -16.565 1.00 91.31 122 ASP A CA 1
ATOM 946 C C . ASP A 1 122 ? 22.988 3.366 -16.121 1.00 91.31 122 ASP A C 1
ATOM 948 O O . ASP A 1 122 ? 24.047 3.999 -16.171 1.00 91.31 122 ASP A O 1
ATOM 952 N N . SER A 1 123 ? 21.870 3.935 -15.662 1.00 91.00 123 SER A N 1
ATOM 953 C CA . SER A 1 123 ? 21.804 5.312 -15.182 1.00 91.00 123 SER A CA 1
ATOM 954 C C . SER A 1 123 ? 22.392 5.494 -13.775 1.00 91.00 123 SER A C 1
ATOM 956 O O . SER A 1 123 ? 22.428 4.578 -12.957 1.00 91.00 123 SER A O 1
ATOM 958 N N . ALA A 1 124 ? 22.829 6.718 -13.460 1.00 92.88 124 ALA A N 1
ATOM 959 C CA . ALA A 1 124 ? 23.399 7.035 -12.147 1.00 92.88 124 ALA A CA 1
ATOM 960 C C . ALA A 1 124 ? 22.372 6.979 -10.996 1.00 92.88 124 ALA A C 1
ATOM 962 O O . ALA A 1 124 ? 22.748 6.674 -9.866 1.00 92.88 124 ALA A O 1
ATOM 963 N N . ASP A 1 125 ? 21.098 7.276 -11.279 1.00 94.69 125 ASP A N 1
ATOM 964 C CA . ASP A 1 125 ? 19.980 7.166 -10.332 1.00 94.69 125 ASP A CA 1
ATOM 965 C C . ASP A 1 125 ? 18.833 6.357 -10.968 1.00 94.69 125 ASP A C 1
ATOM 967 O O . ASP A 1 125 ? 17.936 6.940 -11.585 1.00 94.69 125 ASP A O 1
ATOM 971 N N . PRO A 1 126 ? 18.859 5.014 -10.837 1.00 94.81 126 PRO A N 1
ATOM 972 C CA . PRO A 1 126 ? 17.882 4.126 -11.469 1.00 94.81 126 PRO A CA 1
ATOM 973 C C . PRO A 1 126 ? 16.433 4.382 -11.049 1.00 94.81 126 PRO A C 1
ATOM 975 O O . PRO A 1 126 ? 15.504 4.135 -11.813 1.00 94.81 126 PRO A O 1
ATOM 978 N N . PHE A 1 127 ? 16.193 4.852 -9.823 1.00 94.69 127 PHE A N 1
ATOM 979 C CA . PHE A 1 127 ? 14.819 5.026 -9.355 1.00 94.69 127 PHE A CA 1
ATOM 980 C C . PHE A 1 127 ? 14.186 6.296 -9.931 1.00 94.69 127 PHE A C 1
ATOM 982 O O . PHE A 1 127 ? 13.040 6.265 -10.384 1.00 94.69 127 PHE A O 1
ATOM 989 N N . ASP A 1 128 ? 14.937 7.397 -9.962 1.00 93.88 128 ASP A N 1
ATOM 990 C CA . ASP A 1 128 ? 14.477 8.647 -10.570 1.00 93.88 128 ASP A CA 1
ATOM 991 C C . ASP A 1 128 ? 14.336 8.519 -12.095 1.00 93.88 128 ASP A C 1
ATOM 993 O O . ASP A 1 128 ? 13.350 8.987 -12.672 1.00 93.88 128 ASP A O 1
ATOM 997 N N . THR A 1 129 ? 15.259 7.818 -12.764 1.00 93.69 129 THR A N 1
ATOM 998 C CA . THR A 1 129 ? 15.131 7.551 -14.205 1.00 93.69 129 THR A CA 1
ATOM 999 C C . THR A 1 129 ? 13.953 6.645 -14.525 1.00 93.69 129 THR A C 1
ATOM 1001 O O . THR A 1 129 ? 13.236 6.937 -15.480 1.00 93.69 129 THR A O 1
ATOM 1004 N N . LEU A 1 130 ? 13.682 5.613 -13.718 1.00 94.94 130 LEU A N 1
ATOM 1005 C CA . LEU A 1 130 ? 12.474 4.798 -13.862 1.00 94.94 130 LEU A CA 1
ATOM 1006 C C . LEU A 1 130 ? 11.209 5.653 -13.735 1.00 94.94 130 LEU A C 1
ATOM 1008 O O . LEU A 1 130 ? 10.282 5.507 -14.531 1.00 94.94 130 LEU A O 1
ATOM 1012 N N . LEU A 1 131 ? 11.163 6.558 -12.755 1.00 94.25 131 LEU A N 1
ATOM 1013 C CA . LEU A 1 131 ? 10.009 7.427 -12.542 1.00 94.25 131 LEU A CA 1
ATOM 1014 C C . LEU A 1 131 ? 9.774 8.351 -13.743 1.00 94.25 131 LEU A C 1
ATOM 1016 O O . LEU A 1 131 ? 8.666 8.395 -14.270 1.00 94.25 131 LEU A O 1
ATOM 1020 N N . LYS A 1 132 ? 10.814 9.043 -14.215 1.00 91.69 132 LYS A N 1
ATOM 1021 C CA . LYS A 1 132 ? 10.719 9.937 -15.380 1.00 91.69 132 LYS A CA 1
ATOM 1022 C C . LYS A 1 132 ? 10.342 9.176 -16.649 1.00 91.69 132 LYS A C 1
ATOM 1024 O O . LYS A 1 132 ? 9.440 9.582 -17.375 1.00 91.69 132 LYS A O 1
ATOM 1029 N N . LEU A 1 133 ? 10.982 8.028 -16.875 1.00 91.50 133 LEU A N 1
ATOM 1030 C CA . LEU A 1 133 ? 10.714 7.184 -18.033 1.00 91.50 133 LEU A CA 1
ATOM 1031 C C . LEU A 1 133 ? 9.277 6.652 -18.033 1.00 91.50 133 LEU A C 1
ATOM 1033 O O . LEU A 1 133 ? 8.656 6.597 -19.085 1.00 91.50 133 LEU A O 1
ATOM 1037 N N . THR A 1 134 ? 8.739 6.256 -16.877 1.00 92.50 134 THR A N 1
ATOM 1038 C CA . THR A 1 134 ? 7.375 5.707 -16.780 1.00 92.50 134 THR A CA 1
ATOM 1039 C C . THR A 1 134 ? 6.286 6.778 -16.850 1.00 92.50 134 THR A C 1
ATOM 1041 O O . THR A 1 134 ? 5.207 6.488 -17.362 1.00 92.50 134 THR A O 1
ATOM 1044 N N . GLN A 1 135 ? 6.555 8.007 -16.392 1.00 91.19 135 GLN A N 1
ATOM 1045 C CA . GLN A 1 135 ? 5.617 9.134 -16.488 1.00 91.19 135 GLN A CA 1
ATOM 1046 C C . GLN A 1 135 ? 5.351 9.552 -17.939 1.00 91.19 135 GLN A C 1
ATOM 1048 O O . GLN A 1 135 ? 4.200 9.767 -18.313 1.00 91.19 135 GLN A O 1
ATOM 1053 N N . ASP A 1 136 ? 6.405 9.620 -18.753 1.00 89.12 136 ASP A N 1
ATOM 1054 C CA . ASP A 1 136 ? 6.370 10.126 -20.130 1.00 89.12 136 ASP A CA 1
ATOM 1055 C C . ASP A 1 136 ? 6.807 9.061 -21.159 1.00 89.12 136 ASP A C 1
ATOM 1057 O O . ASP A 1 136 ? 7.386 9.362 -22.207 1.00 89.12 136 ASP A O 1
ATOM 1061 N N . PHE A 1 137 ? 6.508 7.786 -20.885 1.00 89.50 137 PHE A N 1
ATOM 1062 C CA . PHE A 1 137 ? 7.022 6.646 -21.658 1.00 89.50 137 PHE A CA 1
ATOM 1063 C C . PHE A 1 137 ? 6.836 6.754 -23.182 1.00 89.50 137 PHE A C 1
ATOM 1065 O O . PHE A 1 137 ? 7.804 6.503 -23.907 1.00 89.50 137 PHE A O 1
ATOM 1072 N N . PRO A 1 138 ? 5.660 7.157 -23.715 1.00 86.38 138 PRO A N 1
ATOM 1073 C CA . PRO A 1 138 ? 5.484 7.270 -25.160 1.00 86.38 138 PRO A CA 1
ATOM 1074 C C . PRO A 1 138 ? 6.483 8.224 -25.824 1.00 86.38 138 PRO A C 1
ATOM 1076 O O . PRO A 1 138 ? 6.968 7.902 -26.907 1.00 86.38 138 PRO A O 1
ATOM 1079 N N . LYS A 1 139 ? 6.852 9.335 -25.167 1.00 84.38 139 LYS A N 1
ATOM 1080 C CA . LYS A 1 139 ? 7.823 10.312 -25.694 1.00 84.38 139 LYS A CA 1
ATOM 1081 C C . LYS A 1 139 ? 9.215 9.706 -25.834 1.00 84.38 139 LYS A C 1
ATOM 1083 O O . LYS A 1 139 ? 9.886 9.889 -26.840 1.00 84.38 139 LYS A O 1
ATOM 1088 N N . HIS A 1 140 ? 9.634 8.935 -24.836 1.00 85.38 140 HIS A N 1
ATOM 1089 C CA . HIS A 1 140 ? 10.992 8.397 -24.773 1.00 85.38 140 HIS A CA 1
ATOM 1090 C C . HIS A 1 140 ? 11.161 7.061 -25.504 1.00 85.38 140 HIS A C 1
ATOM 1092 O O . HIS A 1 140 ? 12.287 6.624 -25.732 1.00 85.38 140 HIS A O 1
ATOM 1098 N N . SER A 1 141 ? 10.065 6.412 -25.897 1.00 85.38 141 SER A N 1
ATOM 1099 C CA . SER A 1 141 ? 10.066 5.078 -26.505 1.00 85.38 141 SER A CA 1
ATOM 1100 C C . SER A 1 141 ? 11.006 4.948 -27.719 1.00 85.38 141 SER A C 1
ATOM 1102 O O . SER A 1 141 ? 11.770 3.985 -27.810 1.00 85.38 141 SER A O 1
ATOM 1104 N N . ALA A 1 142 ? 11.034 5.947 -28.606 1.00 82.62 142 ALA A N 1
ATOM 1105 C CA . ALA A 1 142 ? 11.928 5.970 -29.762 1.00 82.62 142 ALA A CA 1
ATOM 1106 C C . ALA A 1 142 ? 13.408 6.100 -29.366 1.00 82.62 142 ALA A C 1
ATOM 1108 O O . ALA A 1 142 ? 14.247 5.367 -29.889 1.00 82.62 142 ALA A O 1
ATOM 1109 N N . ALA A 1 143 ? 13.731 6.966 -28.402 1.00 82.88 143 ALA A N 1
ATOM 1110 C CA . ALA A 1 143 ? 15.093 7.123 -27.889 1.00 82.88 143 ALA A CA 1
ATOM 1111 C C . ALA A 1 143 ? 15.592 5.858 -27.168 1.00 82.88 143 ALA A C 1
ATOM 1113 O O . ALA A 1 143 ? 16.767 5.521 -27.244 1.00 82.88 143 ALA A O 1
ATOM 1114 N N . MET A 1 144 ? 14.703 5.118 -26.500 1.00 83.81 144 MET A N 1
ATOM 1115 C CA . MET A 1 144 ? 15.062 3.862 -25.829 1.00 83.81 144 MET A CA 1
ATOM 1116 C C . MET A 1 144 ? 15.311 2.718 -26.813 1.00 83.81 144 MET A C 1
ATOM 1118 O O . MET A 1 144 ? 16.056 1.787 -26.510 1.00 83.81 144 MET A O 1
ATOM 1122 N N . SER A 1 145 ? 14.724 2.776 -28.010 1.00 82.94 145 SER A N 1
ATOM 1123 C CA . SER A 1 145 ? 14.925 1.744 -29.027 1.00 82.94 145 SER A CA 1
ATOM 1124 C C . SER A 1 145 ? 16.368 1.665 -29.533 1.00 82.94 145 SER A C 1
ATOM 1126 O O . SER A 1 145 ? 16.775 0.604 -29.999 1.00 82.94 145 SER A O 1
ATOM 1128 N N . THR A 1 146 ? 17.173 2.720 -29.402 1.00 82.81 146 THR A N 1
ATOM 1129 C CA . THR A 1 146 ? 18.582 2.722 -29.828 1.00 82.81 146 THR A CA 1
ATOM 1130 C C . THR A 1 146 ? 19.535 2.222 -28.743 1.00 82.81 146 THR A C 1
ATOM 1132 O O . THR A 1 146 ? 20.688 1.925 -29.039 1.00 82.81 146 THR A O 1
ATOM 1135 N N . HIS A 1 147 ? 19.060 2.070 -27.503 1.00 86.56 147 HIS A N 1
ATOM 1136 C CA . HIS A 1 147 ? 19.887 1.633 -26.385 1.00 86.56 147 HIS A CA 1
ATOM 1137 C C . HIS A 1 147 ? 20.354 0.178 -26.554 1.00 86.56 147 HIS A C 1
ATOM 1139 O O . HIS A 1 147 ? 19.564 -0.718 -26.883 1.00 86.56 147 HIS A O 1
ATOM 1145 N N . GLU A 1 148 ? 21.638 -0.072 -26.302 1.00 87.88 148 GLU A N 1
ATOM 1146 C CA . GLU A 1 148 ? 22.211 -1.418 -26.305 1.00 87.88 148 GLU A CA 1
ATOM 1147 C C . GLU A 1 148 ? 21.973 -2.107 -24.960 1.00 87.88 148 GLU A C 1
ATOM 1149 O O . GLU A 1 148 ? 22.036 -1.489 -23.904 1.00 87.88 148 GLU A O 1
ATOM 1154 N N . VAL A 1 149 ? 21.662 -3.401 -24.981 1.00 89.50 149 VAL A N 1
ATOM 1155 C CA . VAL A 1 149 ? 21.408 -4.161 -23.751 1.00 89.50 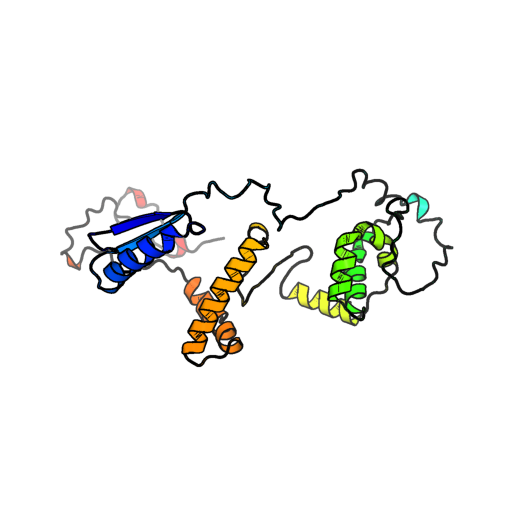149 VAL A CA 1
ATOM 1156 C C . VAL A 1 149 ? 22.693 -4.849 -23.321 1.00 89.50 149 VAL A C 1
ATOM 1158 O O . VAL A 1 149 ? 23.269 -5.612 -24.096 1.00 89.50 149 VAL A O 1
ATOM 1161 N N . SER A 1 150 ? 23.106 -4.638 -22.072 1.00 89.50 150 SER A N 1
ATOM 1162 C CA . SER A 1 150 ? 24.243 -5.358 -21.497 1.00 89.50 150 SER A CA 1
ATOM 1163 C C . SER A 1 150 ? 23.978 -6.871 -21.428 1.00 89.50 150 SER A C 1
ATOM 1165 O O . SER A 1 150 ? 22.929 -7.326 -20.961 1.00 89.50 150 SER A O 1
ATOM 1167 N N . GLU A 1 151 ? 24.957 -7.682 -21.842 1.00 89.25 151 GLU A N 1
ATOM 1168 C CA . GLU A 1 151 ? 24.874 -9.151 -21.776 1.00 89.25 151 GLU A CA 1
ATOM 1169 C C . GLU A 1 151 ? 24.726 -9.672 -20.338 1.00 89.25 151 GLU A C 1
ATOM 1171 O O . GLU A 1 151 ? 24.116 -10.721 -20.111 1.00 89.25 151 GLU A O 1
ATOM 1176 N N . GLN A 1 152 ? 25.241 -8.935 -19.348 1.00 91.81 152 GLN A N 1
ATOM 1177 C CA . GLN A 1 152 ? 25.058 -9.275 -17.937 1.00 91.81 152 GLN A CA 1
ATOM 1178 C C . GLN A 1 152 ? 23.587 -9.147 -17.527 1.00 91.81 152 GLN A C 1
ATOM 1180 O O . GLN A 1 152 ? 23.019 -10.099 -16.989 1.00 91.81 152 GLN A O 1
ATOM 1185 N N . PHE A 1 153 ? 22.964 -8.010 -17.851 1.00 91.94 153 PHE A N 1
ATOM 1186 C CA . PHE A 1 153 ? 21.555 -7.747 -17.563 1.00 91.94 153 PHE A CA 1
ATOM 1187 C C . PHE A 1 153 ? 20.651 -8.795 -18.222 1.00 91.94 153 PHE A C 1
ATOM 1189 O O . PHE A 1 153 ? 19.755 -9.352 -17.591 1.00 91.94 153 PHE A O 1
ATOM 1196 N N . ARG A 1 154 ? 20.932 -9.136 -19.486 1.00 90.94 154 ARG A N 1
ATOM 1197 C CA . ARG A 1 154 ? 20.161 -10.137 -20.231 1.00 90.94 154 ARG A CA 1
ATOM 1198 C C . ARG A 1 154 ? 20.162 -11.510 -19.553 1.00 90.94 154 ARG A C 1
ATOM 1200 O O . ARG A 1 154 ? 19.112 -12.149 -19.481 1.00 90.94 154 ARG A O 1
ATOM 1207 N N . LYS A 1 155 ? 21.321 -11.979 -19.082 1.00 92.81 155 LYS A N 1
ATOM 1208 C CA . LYS A 1 155 ? 21.437 -13.283 -18.407 1.00 92.81 155 LYS A CA 1
ATOM 1209 C C . LYS A 1 155 ? 20.702 -13.297 -17.071 1.00 92.81 155 LYS A C 1
ATOM 1211 O O . LYS A 1 155 ? 19.980 -14.251 -16.800 1.00 92.81 155 LYS A O 1
ATOM 1216 N N . GLU A 1 156 ? 20.858 -12.242 -16.275 1.00 91.88 156 GLU A N 1
ATOM 1217 C CA . GLU A 1 156 ? 20.164 -12.100 -14.992 1.00 91.88 156 GLU A CA 1
ATOM 1218 C C . GLU A 1 156 ? 18.639 -12.069 -15.176 1.00 91.88 156 GLU A C 1
ATOM 1220 O O . GLU A 1 156 ? 17.916 -12.812 -14.513 1.00 91.88 156 GLU A O 1
ATOM 1225 N N . HIS A 1 157 ? 18.150 -11.278 -16.137 1.00 89.31 157 HIS A N 1
ATOM 1226 C CA . HIS A 1 157 ? 16.723 -11.177 -16.452 1.00 89.31 157 HIS A CA 1
ATOM 1227 C C . HIS A 1 157 ? 16.113 -12.527 -16.840 1.00 89.31 157 HIS A C 1
ATOM 1229 O O . HIS A 1 157 ? 15.028 -12.872 -16.378 1.00 89.31 157 HIS A O 1
ATOM 1235 N N . LEU A 1 158 ? 16.804 -13.316 -17.669 1.00 90.12 158 LEU A N 1
ATOM 1236 C CA . LEU A 1 158 ? 16.331 -14.646 -18.063 1.00 90.12 158 LEU A CA 1
ATOM 1237 C C . LEU A 1 158 ? 16.339 -15.631 -16.887 1.00 90.12 158 LEU A C 1
ATOM 1239 O O . LEU A 1 158 ? 15.343 -16.320 -16.680 1.00 90.12 158 LEU A O 1
ATOM 1243 N N . ALA A 1 159 ? 17.403 -15.646 -16.080 1.00 92.19 159 ALA A N 1
ATOM 1244 C CA . ALA A 1 159 ? 17.499 -16.525 -14.916 1.00 92.19 159 ALA A CA 1
ATOM 1245 C C . ALA A 1 159 ? 16.390 -16.245 -13.884 1.00 92.19 159 ALA A C 1
ATOM 1247 O O . ALA A 1 159 ? 15.741 -17.169 -13.398 1.00 92.19 159 ALA A O 1
ATOM 1248 N N . ASN A 1 160 ? 16.101 -14.971 -13.599 1.00 90.38 160 ASN A N 1
ATOM 1249 C CA . ASN A 1 160 ? 15.038 -14.590 -12.661 1.00 90.38 160 ASN A CA 1
ATOM 1250 C C . ASN A 1 160 ? 13.645 -15.036 -13.142 1.00 90.38 160 ASN A C 1
ATOM 1252 O O . ASN A 1 160 ? 12.784 -15.405 -12.337 1.00 90.38 160 ASN A O 1
ATOM 1256 N N . ARG A 1 161 ? 13.423 -15.034 -14.461 1.00 87.56 161 ARG A N 1
ATOM 1257 C CA . ARG A 1 161 ? 12.154 -15.446 -15.078 1.00 87.56 161 ARG A CA 1
ATOM 1258 C C . ARG A 1 161 ? 11.934 -16.951 -15.061 1.00 87.56 161 ARG A C 1
ATOM 1260 O O . ARG A 1 161 ? 10.789 -17.380 -14.964 1.00 87.56 161 ARG A O 1
ATOM 1267 N N . GLU A 1 162 ? 12.998 -17.740 -15.163 1.00 89.25 162 GLU A N 1
ATOM 1268 C CA . GLU A 1 162 ? 12.907 -19.201 -15.054 1.00 89.25 162 GLU A CA 1
ATOM 1269 C C . GLU A 1 162 ? 12.530 -19.645 -13.638 1.00 89.25 162 GLU A C 1
ATOM 1271 O O . GLU A 1 162 ? 11.846 -20.651 -13.467 1.00 89.25 162 GLU A O 1
ATOM 1276 N N . VAL A 1 163 ? 12.948 -18.883 -12.626 1.00 89.81 163 VAL A N 1
ATOM 1277 C CA . VAL A 1 163 ? 12.763 -19.256 -11.220 1.00 89.81 163 VAL A CA 1
ATOM 1278 C C . VAL A 1 163 ? 11.404 -18.832 -10.669 1.00 89.81 163 VAL A C 1
ATOM 1280 O O . VAL A 1 163 ? 10.846 -19.550 -9.840 1.00 89.81 163 VAL A O 1
ATOM 1283 N N . PHE A 1 164 ? 10.882 -17.665 -11.064 1.00 82.31 164 PHE A N 1
ATOM 1284 C CA . PHE A 1 164 ? 9.838 -17.023 -10.262 1.00 82.31 164 PHE A CA 1
ATOM 1285 C C . PHE A 1 164 ? 8.633 -16.485 -11.036 1.00 82.31 164 PHE A C 1
ATOM 1287 O O . PHE A 1 164 ? 7.535 -17.018 -10.879 1.00 82.31 164 PHE A O 1
ATOM 1294 N N . LEU A 1 165 ? 8.798 -15.423 -11.835 1.00 83.94 165 LEU A N 1
ATOM 1295 C CA . LEU A 1 165 ? 7.676 -14.739 -12.487 1.00 83.94 165 LEU A CA 1
ATOM 1296 C C . LEU A 1 165 ? 7.824 -14.681 -14.016 1.00 83.94 165 LEU A C 1
ATOM 1298 O O . LEU A 1 165 ? 8.871 -14.263 -14.517 1.00 83.94 165 LEU A O 1
ATOM 1302 N N . PRO A 1 166 ? 6.763 -15.020 -14.776 1.00 86.06 166 PRO A N 1
ATOM 1303 C CA . PRO A 1 166 ? 6.737 -14.816 -16.222 1.00 86.06 166 PRO A CA 1
ATOM 1304 C C . PRO A 1 166 ? 6.674 -13.320 -16.591 1.00 86.06 166 PRO A C 1
ATOM 1306 O O . PRO A 1 166 ? 6.341 -12.467 -15.767 1.00 86.06 166 PRO A O 1
ATOM 1309 N N . SER A 1 167 ? 6.972 -12.978 -17.854 1.00 85.12 167 SER A N 1
ATOM 1310 C CA . SER A 1 167 ? 6.901 -11.583 -18.330 1.00 85.12 167 SER A CA 1
ATOM 1311 C C . SER A 1 167 ? 5.503 -10.994 -18.230 1.00 85.12 167 SER A C 1
ATOM 1313 O O . SER A 1 167 ? 4.522 -11.676 -18.515 1.00 85.12 167 SER A O 1
ATOM 1315 N N . GLY A 1 168 ? 5.445 -9.690 -17.958 1.00 85.75 168 GLY A N 1
ATOM 1316 C CA . GLY A 1 168 ? 4.208 -8.907 -17.994 1.00 85.75 168 GLY A CA 1
ATOM 1317 C C . GLY A 1 168 ? 3.421 -8.907 -16.684 1.00 85.75 168 GLY A C 1
ATOM 1318 O O . GLY A 1 168 ? 2.338 -8.333 -16.633 1.00 85.75 168 GLY A O 1
ATOM 1319 N N . TYR A 1 169 ? 3.954 -9.519 -15.624 1.00 89.38 169 TYR A N 1
ATOM 1320 C CA . TYR A 1 169 ? 3.342 -9.509 -14.299 1.00 89.38 169 TYR A CA 1
ATOM 1321 C C . TYR A 1 169 ? 4.010 -8.476 -13.396 1.00 89.38 169 TYR A C 1
ATOM 1323 O O . TYR A 1 169 ? 5.232 -8.432 -13.285 1.00 89.38 169 TYR A O 1
ATOM 1331 N N . ASN A 1 170 ? 3.186 -7.695 -12.700 1.00 89.81 170 ASN A N 1
ATOM 1332 C CA . ASN A 1 170 ? 3.621 -6.789 -11.644 1.00 89.81 170 ASN A CA 1
ATOM 1333 C C . ASN A 1 170 ? 3.154 -7.350 -10.305 1.00 89.81 170 ASN A C 1
ATOM 1335 O O . ASN A 1 170 ? 1.954 -7.548 -10.099 1.00 89.81 170 ASN A O 1
ATOM 1339 N N . VAL A 1 171 ? 4.092 -7.603 -9.397 1.00 91.75 171 VAL A N 1
ATOM 1340 C CA . VAL A 1 171 ? 3.788 -8.108 -8.058 1.00 91.75 171 VAL A CA 1
ATOM 1341 C C . VAL A 1 171 ? 4.575 -7.310 -7.032 1.00 91.75 171 VAL A C 1
ATOM 1343 O O . VAL A 1 171 ? 5.756 -7.028 -7.221 1.00 91.75 171 VAL A O 1
ATOM 1346 N N . ILE A 1 172 ? 3.901 -6.931 -5.948 1.00 92.00 172 ILE A N 1
ATOM 1347 C CA . ILE A 1 172 ? 4.492 -6.191 -4.838 1.00 92.00 172 ILE A CA 1
ATOM 1348 C C . ILE A 1 172 ? 4.345 -7.035 -3.580 1.00 92.00 172 ILE A C 1
ATOM 1350 O O . ILE A 1 172 ? 3.263 -7.548 -3.287 1.00 92.00 172 ILE A O 1
ATOM 1354 N N . TRP A 1 173 ? 5.431 -7.131 -2.818 1.00 89.81 173 TRP A N 1
ATOM 1355 C CA . TRP A 1 173 ? 5.432 -7.728 -1.491 1.00 89.81 173 TRP A CA 1
ATOM 1356 C C . TRP A 1 173 ? 5.822 -6.696 -0.445 1.00 89.81 173 TRP A C 1
ATOM 1358 O O . TRP A 1 173 ? 6.724 -5.887 -0.654 1.00 89.81 173 TRP A O 1
ATOM 1368 N N . VAL A 1 174 ? 5.176 -6.772 0.714 1.00 90.69 174 VAL A N 1
ATOM 1369 C CA . VAL A 1 174 ? 5.581 -6.056 1.923 1.00 90.69 174 VAL A CA 1
ATOM 1370 C C . VAL A 1 174 ? 5.841 -7.104 2.995 1.00 90.69 174 VAL A C 1
ATOM 1372 O O . VAL A 1 174 ? 4.918 -7.782 3.432 1.00 90.69 174 VAL A O 1
ATOM 1375 N N . ASN A 1 175 ? 7.112 -7.275 3.373 1.00 89.62 175 ASN A N 1
ATOM 1376 C CA . ASN A 1 175 ? 7.563 -8.254 4.373 1.00 89.62 175 ASN A CA 1
ATOM 1377 C C . ASN A 1 175 ? 7.078 -9.698 4.122 1.00 89.62 175 ASN A C 1
ATOM 1379 O O . ASN A 1 175 ? 6.754 -10.425 5.054 1.00 89.62 175 ASN A O 1
ATOM 1383 N N . GLY A 1 176 ? 7.013 -10.114 2.853 1.00 86.44 176 GLY A N 1
ATOM 1384 C CA . GLY A 1 176 ? 6.554 -11.449 2.443 1.00 86.44 176 GLY A CA 1
ATOM 1385 C C . GLY A 1 176 ? 5.051 -11.547 2.158 1.00 86.44 176 GLY A C 1
ATOM 1386 O O . GLY A 1 176 ? 4.621 -12.489 1.497 1.00 86.44 176 GLY A O 1
ATOM 1387 N N . LEU A 1 177 ? 4.251 -10.553 2.555 1.00 87.69 177 LEU A N 1
ATOM 1388 C CA . LEU A 1 177 ? 2.838 -10.477 2.190 1.00 87.69 177 LEU A CA 1
ATOM 1389 C C . LEU A 1 177 ? 2.687 -9.911 0.774 1.00 87.69 177 LEU A C 1
ATOM 1391 O O . LEU A 1 177 ? 3.083 -8.773 0.518 1.00 87.69 177 LEU A O 1
ATOM 1395 N N . GLN A 1 178 ? 2.073 -10.674 -0.130 1.00 89.94 178 GLN A N 1
ATOM 1396 C CA . GLN A 1 178 ? 1.718 -10.184 -1.462 1.00 89.94 178 GLN A CA 1
ATOM 1397 C C . GLN A 1 178 ? 0.568 -9.172 -1.376 1.00 89.94 178 GLN A C 1
ATOM 1399 O O . GLN A 1 178 ? -0.482 -9.458 -0.798 1.00 89.94 178 GLN A O 1
ATOM 1404 N N . ILE A 1 179 ? 0.749 -8.009 -2.000 1.00 91.75 179 ILE A N 1
ATOM 1405 C CA . ILE A 1 179 ? -0.295 -6.996 -2.159 1.00 91.75 179 ILE A CA 1
ATOM 1406 C C . ILE A 1 179 ? -0.870 -7.115 -3.567 1.00 91.75 179 ILE A C 1
ATOM 1408 O O . ILE A 1 179 ? -0.146 -7.078 -4.563 1.00 91.75 179 ILE A O 1
ATOM 1412 N N . LEU A 1 180 ? -2.188 -7.277 -3.649 1.00 91.06 180 LEU A N 1
ATOM 1413 C CA . LEU A 1 180 ? -2.895 -7.346 -4.922 1.00 91.06 180 LEU A CA 1
ATOM 1414 C C . LEU A 1 180 ? -3.017 -5.946 -5.525 1.00 91.06 180 LEU A C 1
ATOM 1416 O O . LEU A 1 180 ? -3.238 -4.975 -4.808 1.00 91.06 180 LEU A O 1
ATOM 1420 N N . ALA A 1 181 ? -2.967 -5.847 -6.854 1.00 88.12 181 ALA A N 1
ATOM 1421 C CA . ALA A 1 181 ? -3.056 -4.565 -7.558 1.00 88.12 181 ALA A CA 1
ATOM 1422 C C . ALA A 1 181 ? -4.327 -3.763 -7.211 1.00 88.12 181 ALA A C 1
ATOM 1424 O O . ALA A 1 181 ? -4.284 -2.541 -7.143 1.00 88.12 181 ALA A O 1
ATOM 1425 N N . ARG A 1 182 ? -5.448 -4.442 -6.930 1.00 88.25 182 ARG A N 1
ATOM 1426 C CA . ARG A 1 182 ? -6.706 -3.797 -6.502 1.00 88.25 182 ARG A CA 1
ATOM 1427 C C . ARG A 1 182 ? -6.615 -3.107 -5.135 1.00 88.25 182 ARG A C 1
ATOM 1429 O O . ARG A 1 182 ? -7.393 -2.202 -4.864 1.00 88.25 182 ARG A O 1
ATOM 1436 N N . ASP A 1 183 ? -5.705 -3.576 -4.285 1.00 85.44 183 ASP A N 1
ATOM 1437 C CA . ASP A 1 183 ? -5.504 -3.099 -2.916 1.00 85.44 183 ASP A CA 1
ATOM 1438 C C . ASP A 1 183 ? -4.320 -2.110 -2.848 1.00 85.44 183 ASP A C 1
ATOM 1440 O O . ASP A 1 183 ? -3.958 -1.619 -1.777 1.00 85.44 183 ASP A O 1
ATOM 1444 N N . LEU A 1 184 ? -3.713 -1.800 -4.002 1.00 86.88 184 LEU A N 1
ATOM 1445 C CA . LEU A 1 184 ? -2.585 -0.891 -4.138 1.00 86.88 184 LEU A CA 1
ATOM 1446 C C . LEU A 1 184 ? -3.071 0.559 -4.300 1.00 86.88 184 LEU A C 1
ATOM 1448 O O . LEU A 1 184 ? -3.113 1.109 -5.396 1.00 86.88 184 LEU A O 1
ATOM 1452 N N . ASP A 1 185 ? -3.420 1.179 -3.178 1.00 90.44 185 ASP A N 1
ATOM 1453 C CA . ASP A 1 185 ? -3.751 2.606 -3.065 1.00 90.44 185 ASP A CA 1
ATOM 1454 C C . ASP A 1 185 ? -2.876 3.261 -1.983 1.00 90.44 185 ASP A C 1
ATOM 1456 O O . ASP A 1 185 ? -2.485 2.613 -1.011 1.00 90.44 185 ASP A O 1
ATOM 1460 N N . ALA A 1 186 ? -2.582 4.555 -2.111 1.00 91.69 186 ALA A N 1
ATOM 1461 C CA . ALA A 1 186 ? -1.818 5.328 -1.136 1.00 91.69 186 ALA A CA 1
ATOM 1462 C C . ALA A 1 186 ? -2.406 5.220 0.283 1.00 91.69 186 ALA A C 1
ATOM 1464 O O . ALA A 1 186 ? -1.664 5.084 1.263 1.00 91.69 186 ALA A O 1
ATOM 1465 N N . TYR A 1 187 ? -3.737 5.236 0.410 1.00 91.81 187 TYR A N 1
ATOM 1466 C CA . TYR A 1 187 ? -4.407 5.118 1.705 1.00 91.81 187 TYR A CA 1
ATOM 1467 C C . TYR A 1 187 ? -4.338 3.695 2.267 1.00 91.81 187 TYR A C 1
ATOM 1469 O O . TYR A 1 187 ? -4.004 3.516 3.443 1.00 91.81 187 TYR A O 1
ATOM 1477 N N . ALA A 1 188 ? -4.594 2.689 1.427 1.00 91.56 188 ALA A N 1
ATOM 1478 C CA . ALA A 1 188 ? -4.489 1.285 1.810 1.00 91.56 188 ALA A CA 1
ATOM 1479 C C . ALA A 1 188 ? -3.055 0.939 2.241 1.00 91.56 188 ALA A C 1
ATOM 1481 O O . ALA A 1 188 ? -2.849 0.385 3.323 1.00 91.56 188 ALA A O 1
ATOM 1482 N N . MET A 1 189 ? -2.053 1.355 1.463 1.00 91.62 189 MET A N 1
ATOM 1483 C CA . MET A 1 189 ? -0.634 1.154 1.765 1.00 91.62 189 MET A CA 1
ATOM 1484 C C . MET A 1 189 ? -0.235 1.779 3.101 1.00 91.62 189 MET A C 1
ATOM 1486 O O . MET A 1 189 ? 0.458 1.141 3.895 1.00 91.62 189 MET A O 1
ATOM 1490 N N . LEU A 1 190 ? -0.715 2.990 3.406 1.00 93.19 190 LEU A N 1
ATOM 1491 C CA . LEU A 1 190 ? -0.467 3.623 4.702 1.00 93.19 190 LEU A CA 1
ATOM 1492 C C . LEU A 1 190 ? -1.047 2.801 5.862 1.00 93.19 190 LEU A C 1
ATOM 1494 O O . LEU A 1 190 ? -0.410 2.665 6.911 1.00 93.19 190 LEU A O 1
ATOM 1498 N N . GLU A 1 191 ? -2.253 2.257 5.701 1.00 92.25 191 GLU A N 1
ATOM 1499 C CA . GLU A 1 191 ? -2.853 1.395 6.715 1.00 92.25 191 GLU A CA 1
ATOM 1500 C C . GLU A 1 191 ? -2.083 0.075 6.864 1.00 92.25 191 GLU A C 1
ATOM 1502 O O . GLU A 1 191 ? -1.782 -0.330 7.991 1.00 92.25 191 GLU A O 1
ATOM 1507 N N . HIS A 1 192 ? -1.692 -0.553 5.750 1.00 92.19 192 HIS A N 1
ATOM 1508 C CA . HIS A 1 192 ? -0.844 -1.745 5.740 1.00 92.19 192 HIS A CA 1
ATOM 1509 C C . HIS A 1 192 ? 0.471 -1.502 6.488 1.00 92.19 192 HIS A C 1
ATOM 1511 O O . HIS A 1 192 ? 0.773 -2.241 7.423 1.00 92.19 192 HIS A O 1
ATOM 1517 N N . MET A 1 193 ? 1.188 -0.414 6.190 1.00 93.06 193 MET A N 1
ATOM 1518 C CA . MET A 1 193 ? 2.432 -0.057 6.882 1.00 93.06 193 MET A CA 1
ATOM 1519 C C . MET A 1 193 ? 2.232 0.178 8.386 1.00 93.06 193 MET A C 1
ATOM 1521 O O . MET A 1 193 ? 3.081 -0.195 9.194 1.00 93.06 193 MET A O 1
ATOM 1525 N N . ARG A 1 194 ? 1.111 0.784 8.801 1.00 95.31 194 ARG A N 1
ATOM 1526 C CA . ARG A 1 194 ? 0.807 0.995 10.229 1.00 95.31 194 ARG A CA 1
ATOM 1527 C C . ARG A 1 194 ? 0.530 -0.314 10.962 1.00 95.31 194 ARG A C 1
ATOM 1529 O O . ARG A 1 194 ? 1.005 -0.478 12.087 1.00 95.31 194 ARG A O 1
ATOM 1536 N N . ARG A 1 195 ? -0.240 -1.221 10.352 1.00 93.44 195 ARG A N 1
ATOM 1537 C CA . ARG A 1 195 ? -0.519 -2.553 10.914 1.00 93.44 195 ARG A CA 1
ATOM 1538 C C . ARG A 1 195 ? 0.767 -3.363 11.034 1.00 93.44 195 ARG A C 1
ATOM 1540 O O . ARG A 1 195 ? 1.050 -3.881 12.110 1.00 93.44 195 ARG A O 1
ATOM 1547 N N . GLU A 1 196 ? 1.574 -3.356 9.983 1.00 93.12 196 GLU A N 1
ATOM 1548 C CA . GLU A 1 196 ? 2.848 -4.066 9.929 1.00 93.12 196 GLU A CA 1
ATOM 1549 C C . GLU A 1 196 ? 3.845 -3.540 10.964 1.00 93.12 196 GLU A C 1
ATOM 1551 O O . GLU A 1 196 ? 4.400 -4.297 11.756 1.00 93.12 196 GLU A O 1
ATOM 1556 N N . ARG A 1 197 ? 3.993 -2.215 11.072 1.00 94.69 197 ARG A N 1
ATOM 1557 C CA . ARG A 1 197 ? 4.846 -1.607 12.099 1.00 94.69 197 ARG A CA 1
ATOM 1558 C C . ARG A 1 197 ? 4.404 -1.980 13.511 1.00 94.69 197 ARG A C 1
ATOM 1560 O O . ARG A 1 197 ? 5.251 -2.180 14.375 1.00 94.69 197 ARG A O 1
ATOM 1567 N N . LYS A 1 198 ? 3.095 -2.063 13.769 1.00 95.25 198 LYS A N 1
ATOM 1568 C CA . LYS A 1 198 ? 2.583 -2.496 15.075 1.00 95.25 198 LYS A CA 1
ATOM 1569 C C . LYS A 1 198 ? 2.987 -3.945 15.369 1.00 95.25 198 LYS A C 1
ATOM 1571 O O . LYS A 1 198 ? 3.420 -4.208 16.483 1.00 95.25 198 LYS A O 1
ATOM 1576 N N . LEU A 1 199 ? 2.881 -4.842 14.387 1.00 92.31 199 LEU A N 1
ATOM 1577 C CA . LEU A 1 199 ? 3.285 -6.246 14.517 1.00 92.31 199 LEU A CA 1
ATOM 1578 C C . LEU A 1 199 ? 4.789 -6.385 14.783 1.00 92.31 199 LEU A C 1
ATOM 1580 O O . LEU A 1 199 ? 5.181 -7.041 15.745 1.00 92.31 199 LEU A O 1
ATOM 1584 N N . ILE A 1 200 ? 5.623 -5.701 13.997 1.00 94.12 200 ILE A N 1
ATOM 1585 C CA . ILE A 1 200 ? 7.082 -5.729 14.174 1.00 94.12 200 ILE A CA 1
ATOM 1586 C C . ILE A 1 200 ? 7.482 -5.138 15.528 1.00 94.12 200 ILE A C 1
ATOM 1588 O O . ILE A 1 200 ? 8.344 -5.689 16.203 1.00 94.12 200 ILE A O 1
ATOM 1592 N N . ASN A 1 201 ? 6.840 -4.052 15.967 1.00 95.38 201 ASN A N 1
ATOM 1593 C CA . ASN A 1 201 ? 7.103 -3.485 17.289 1.00 95.38 201 ASN A CA 1
ATOM 1594 C C . ASN A 1 201 ? 6.756 -4.474 18.411 1.00 95.38 201 ASN A C 1
ATOM 1596 O O . ASN A 1 201 ? 7.515 -4.579 19.367 1.00 95.38 201 ASN A O 1
ATOM 1600 N N . SER A 1 202 ? 5.656 -5.223 18.284 1.00 95.00 202 SER A N 1
ATOM 1601 C CA . SER A 1 202 ? 5.303 -6.275 19.245 1.00 95.00 202 SER A CA 1
ATOM 1602 C C . SER A 1 202 ? 6.316 -7.426 19.257 1.00 95.00 202 SER A C 1
ATOM 1604 O O . SER A 1 202 ? 6.603 -7.963 20.320 1.00 95.00 202 SER A O 1
ATOM 1606 N N . ALA A 1 203 ? 6.916 -7.777 18.116 1.00 93.75 203 ALA A N 1
ATOM 1607 C CA . ALA A 1 203 ? 8.050 -8.706 18.089 1.00 93.75 203 ALA A CA 1
ATOM 1608 C C . ALA A 1 203 ? 9.308 -8.095 18.740 1.00 93.75 203 ALA A C 1
ATOM 1610 O O . ALA A 1 203 ? 10.046 -8.782 19.445 1.00 93.75 203 ALA A O 1
ATOM 1611 N N . GLY A 1 204 ? 9.517 -6.788 18.571 1.00 94.62 204 GLY A N 1
ATOM 1612 C CA . GLY A 1 204 ? 10.589 -6.036 19.225 1.00 94.62 204 GLY A CA 1
ATOM 1613 C C . GLY A 1 204 ? 10.478 -6.003 20.751 1.00 94.62 204 GLY A C 1
ATOM 1614 O O . GLY A 1 204 ? 11.498 -6.045 21.433 1.00 94.62 204 GLY A O 1
ATOM 1615 N N . GLU A 1 205 ? 9.262 -6.012 21.306 1.00 96.06 205 GLU A N 1
ATOM 1616 C CA . GLU A 1 205 ? 9.032 -6.161 22.755 1.00 96.06 205 GLU A CA 1
ATOM 1617 C C . GLU A 1 205 ? 9.544 -7.510 23.297 1.00 96.06 205 GLU A C 1
ATOM 1619 O O . GLU A 1 205 ? 9.864 -7.612 24.480 1.00 96.06 205 GLU A O 1
ATOM 1624 N N . LEU A 1 206 ? 9.682 -8.523 22.434 1.00 94.62 206 LEU A N 1
ATOM 1625 C CA . LEU A 1 206 ? 10.257 -9.835 22.753 1.00 94.62 206 LEU A CA 1
ATOM 1626 C C . LEU A 1 206 ? 11.777 -9.901 22.514 1.00 94.62 206 LEU A C 1
ATOM 1628 O O . LEU A 1 206 ? 12.379 -10.956 22.696 1.00 94.62 206 LEU A O 1
ATOM 1632 N N . GLY A 1 207 ? 12.404 -8.790 22.114 1.00 95.62 207 GLY A N 1
ATOM 1633 C CA . GLY A 1 207 ? 13.844 -8.699 21.864 1.00 95.62 207 GLY A CA 1
ATOM 1634 C C . GLY A 1 207 ? 14.282 -9.081 20.449 1.00 95.62 207 GLY A C 1
ATOM 1635 O O . GLY A 1 207 ? 15.481 -9.148 20.198 1.00 95.62 207 GLY A O 1
ATOM 1636 N N . LEU A 1 208 ? 13.345 -9.307 19.522 1.00 95.62 208 LEU A N 1
ATOM 1637 C CA . LEU A 1 208 ? 13.659 -9.587 18.119 1.00 95.62 208 LEU A CA 1
ATOM 1638 C C . LEU A 1 208 ? 13.960 -8.293 17.358 1.00 95.62 208 LEU A C 1
ATOM 1640 O O . LEU A 1 208 ? 13.271 -7.280 17.505 1.00 95.62 208 LEU A O 1
ATOM 1644 N N . THR A 1 209 ? 14.957 -8.325 16.480 1.00 95.81 209 THR A N 1
ATOM 1645 C CA . THR A 1 209 ? 15.176 -7.237 15.523 1.00 95.81 209 THR A CA 1
ATOM 1646 C C . THR A 1 209 ? 14.117 -7.261 14.419 1.00 95.81 209 THR A C 1
ATOM 1648 O O . THR A 1 209 ? 13.506 -8.289 14.131 1.00 95.81 209 THR A O 1
ATOM 1651 N N . GLY A 1 210 ? 13.920 -6.135 13.724 1.00 92.31 210 GLY A N 1
ATOM 1652 C CA . GLY A 1 210 ? 12.962 -6.077 12.614 1.00 92.31 210 GLY A CA 1
ATOM 1653 C C . GLY A 1 210 ? 13.263 -7.084 11.495 1.00 92.31 210 GLY A C 1
ATOM 1654 O O . GLY A 1 210 ? 12.339 -7.633 10.908 1.00 92.31 210 GLY A O 1
ATOM 1655 N N . LYS A 1 211 ? 14.545 -7.377 11.232 1.00 93.06 211 LYS A N 1
ATOM 1656 C CA . LYS A 1 211 ? 14.942 -8.376 10.227 1.00 93.06 211 LYS A CA 1
ATOM 1657 C C . LYS A 1 211 ? 14.586 -9.794 10.668 1.00 93.06 211 LYS A C 1
ATOM 1659 O O . LYS A 1 211 ? 14.003 -10.532 9.883 1.00 93.06 211 LYS A O 1
ATOM 1664 N N . GLU A 1 212 ? 14.891 -10.145 11.915 1.00 94.62 212 GLU A N 1
ATOM 1665 C CA . GLU A 1 212 ? 14.550 -11.454 12.486 1.00 94.62 212 GLU A CA 1
ATOM 1666 C C . GLU A 1 212 ? 13.034 -11.653 12.556 1.00 94.62 212 GLU A C 1
ATOM 1668 O O . GLU A 1 212 ? 12.543 -12.725 12.221 1.00 94.62 212 GLU A O 1
ATOM 1673 N N . ALA A 1 213 ? 12.279 -10.610 12.915 1.00 93.56 213 ALA A N 1
ATOM 1674 C CA . ALA A 1 213 ? 10.821 -10.657 12.934 1.00 93.56 213 ALA A CA 1
ATOM 1675 C C . ALA A 1 213 ? 10.239 -10.940 11.539 1.00 93.56 213 ALA A C 1
ATOM 1677 O O . ALA A 1 213 ? 9.392 -11.818 11.396 1.00 93.56 213 ALA A O 1
ATOM 1678 N N . VAL A 1 214 ? 10.722 -10.247 10.501 1.00 93.00 214 VAL A N 1
ATOM 1679 C CA . VAL A 1 214 ? 10.281 -10.490 9.117 1.00 93.00 214 VAL A CA 1
ATOM 1680 C C . VAL A 1 214 ? 10.684 -11.889 8.643 1.00 93.00 214 VAL A C 1
ATOM 1682 O O . VAL A 1 214 ? 9.870 -12.574 8.028 1.00 93.00 214 VAL A O 1
ATOM 1685 N N . GLN A 1 215 ? 11.897 -12.355 8.956 1.00 92.38 215 GLN A N 1
ATOM 1686 C CA . GLN A 1 215 ? 12.343 -13.714 8.616 1.00 92.38 215 GLN A CA 1
ATOM 1687 C C . GLN A 1 215 ? 11.491 -14.791 9.294 1.00 92.38 215 GLN A C 1
ATOM 1689 O O . GLN A 1 215 ? 11.127 -15.774 8.656 1.00 92.38 215 GLN A O 1
ATOM 1694 N N . LEU A 1 216 ? 11.135 -14.591 10.564 1.00 90.94 216 LEU A N 1
ATOM 1695 C CA . LEU A 1 216 ? 10.261 -15.499 11.296 1.00 90.94 216 LEU A CA 1
ATOM 1696 C C . LEU A 1 216 ? 8.865 -15.536 10.672 1.00 90.94 216 LEU A C 1
ATOM 1698 O O . LEU A 1 216 ? 8.355 -16.618 10.409 1.00 90.94 216 LEU A O 1
ATOM 1702 N N . LEU A 1 217 ? 8.263 -14.374 10.398 1.00 87.31 217 LEU A N 1
ATOM 1703 C CA . LEU A 1 217 ? 6.910 -14.282 9.836 1.00 87.31 217 LEU A CA 1
ATOM 1704 C C . LEU A 1 217 ? 6.811 -14.828 8.406 1.00 87.31 217 LEU A C 1
ATOM 1706 O O . LEU A 1 217 ? 5.767 -15.349 8.025 1.00 87.31 217 LEU A O 1
ATOM 1710 N N . SER A 1 218 ? 7.891 -14.729 7.630 1.00 89.62 218 SER A N 1
ATOM 1711 C CA . SER A 1 218 ? 7.970 -15.243 6.256 1.00 89.62 218 SER A CA 1
ATOM 1712 C C . SER A 1 218 ? 8.487 -16.683 6.156 1.00 89.62 218 SER A C 1
ATOM 1714 O O . SER A 1 218 ? 8.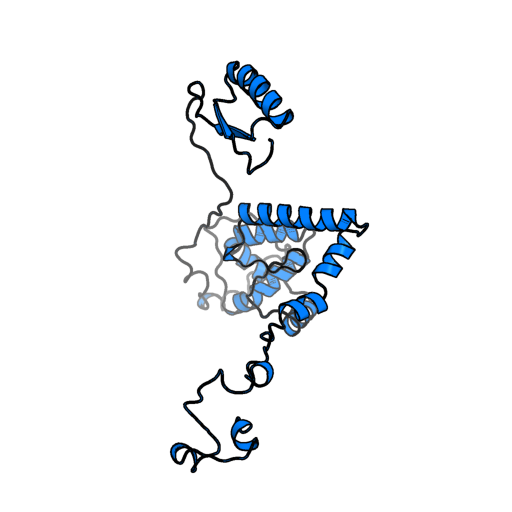671 -17.190 5.050 1.00 89.62 218 SER A O 1
ATOM 1716 N N . HIS A 1 219 ? 8.712 -17.366 7.283 1.00 90.69 219 HIS A N 1
ATOM 1717 C CA . HIS A 1 219 ? 9.248 -18.724 7.287 1.00 90.69 219 HIS A CA 1
ATOM 1718 C C . HIS A 1 219 ? 8.271 -19.732 6.654 1.00 90.69 219 HIS A C 1
ATOM 1720 O O . HIS A 1 219 ? 7.068 -19.709 6.934 1.00 90.69 219 HIS A O 1
ATOM 1726 N N . SER A 1 220 ? 8.789 -20.671 5.853 1.00 88.94 220 SER A N 1
ATOM 1727 C CA . SER A 1 220 ? 7.973 -21.646 5.107 1.00 88.94 220 SER A CA 1
ATOM 1728 C C . SER A 1 220 ? 7.056 -22.468 6.011 1.00 88.94 220 SER A C 1
ATOM 1730 O O . SER A 1 220 ? 5.892 -22.650 5.684 1.00 88.94 220 SER A O 1
ATOM 1732 N N . SER A 1 221 ? 7.532 -22.869 7.191 1.00 89.38 221 SER A N 1
ATOM 1733 C CA . SER A 1 221 ? 6.747 -23.633 8.172 1.00 89.38 221 SER A CA 1
ATOM 1734 C C . SER A 1 221 ? 5.448 -22.941 8.605 1.00 89.38 221 SER A C 1
ATOM 1736 O O . SER A 1 221 ? 4.465 -23.619 8.887 1.00 89.38 221 SER A O 1
ATOM 1738 N N . ILE A 1 222 ? 5.412 -21.602 8.644 1.00 87.19 222 ILE A N 1
ATOM 1739 C CA . ILE A 1 222 ? 4.178 -20.857 8.949 1.00 87.19 222 ILE A CA 1
ATOM 1740 C C . ILE A 1 222 ? 3.213 -20.939 7.764 1.00 87.19 222 ILE A C 1
ATOM 1742 O O . ILE A 1 222 ? 2.017 -21.153 7.953 1.00 87.19 222 ILE A O 1
ATOM 1746 N N . SER A 1 223 ? 3.735 -20.811 6.543 1.00 85.00 223 SER A N 1
ATOM 1747 C CA . SER A 1 223 ? 2.949 -20.951 5.314 1.00 85.00 223 SER A CA 1
ATOM 1748 C C . SER A 1 223 ? 2.397 -22.372 5.148 1.00 85.00 223 SER A C 1
ATOM 1750 O O . SER A 1 223 ? 1.229 -22.560 4.815 1.00 85.00 223 SER A O 1
ATOM 1752 N N . GLU A 1 224 ? 3.199 -23.391 5.454 1.00 86.62 224 GLU A N 1
ATOM 1753 C CA . GLU A 1 224 ? 2.793 -24.800 5.448 1.00 86.62 224 GLU A CA 1
ATOM 1754 C C . GLU A 1 224 ? 1.691 -25.061 6.475 1.00 86.62 224 GLU A C 1
ATOM 1756 O O . GLU A 1 224 ? 0.658 -25.627 6.127 1.00 86.62 224 GLU A O 1
ATOM 1761 N N . ALA A 1 225 ? 1.848 -24.575 7.710 1.00 85.88 225 ALA A N 1
ATOM 1762 C CA . ALA A 1 225 ? 0.827 -24.709 8.748 1.00 85.88 225 ALA A CA 1
ATOM 1763 C C . ALA A 1 225 ? -0.481 -23.974 8.400 1.00 85.88 225 ALA A C 1
ATOM 1765 O O . ALA A 1 225 ? -1.563 -24.435 8.749 1.00 85.88 225 ALA A O 1
ATOM 1766 N N . ALA A 1 226 ? -0.401 -22.835 7.706 1.00 81.69 226 ALA A N 1
ATOM 1767 C CA . ALA A 1 226 ? -1.583 -22.095 7.265 1.00 81.69 226 ALA A CA 1
ATOM 1768 C C . ALA A 1 226 ? -2.271 -22.729 6.040 1.00 81.69 226 ALA A C 1
ATOM 1770 O O . ALA A 1 226 ? -3.490 -22.615 5.895 1.00 81.69 226 ALA A O 1
ATOM 1771 N N . SER A 1 227 ? -1.503 -23.372 5.154 1.00 79.44 227 SER A N 1
ATOM 1772 C CA . SER A 1 227 ? -2.007 -23.998 3.924 1.00 79.44 227 SER A CA 1
ATOM 1773 C C . SER A 1 227 ? -2.519 -25.422 4.130 1.00 79.44 227 SER A C 1
ATOM 1775 O O . SER A 1 227 ? -3.427 -25.842 3.412 1.00 79.44 227 SER A O 1
ATOM 1777 N N . THR A 1 228 ? -2.012 -26.146 5.133 1.00 73.00 228 THR A N 1
ATOM 1778 C CA . THR A 1 228 ? -2.529 -27.457 5.553 1.00 73.00 228 THR A CA 1
ATOM 1779 C C . THR A 1 228 ? -3.864 -27.309 6.285 1.00 73.00 228 THR A C 1
ATOM 1781 O O . THR A 1 228 ? -4.002 -27.551 7.479 1.00 73.00 228 THR A O 1
ATOM 1784 N N . GLN A 1 229 ? -4.901 -26.936 5.538 1.00 69.06 229 GLN A N 1
ATOM 1785 C CA . GLN A 1 229 ? -6.293 -27.062 5.963 1.00 69.06 229 GLN A CA 1
ATOM 1786 C C . GLN A 1 229 ? -6.765 -28.505 5.776 1.00 69.06 229 GLN A C 1
ATOM 1788 O O . GLN A 1 229 ? -7.745 -28.762 5.075 1.00 69.06 229 GLN A O 1
ATOM 1793 N N . GLU A 1 230 ? -6.070 -29.473 6.378 1.00 76.88 230 GLU A N 1
ATOM 1794 C CA . GLU A 1 230 ? -6.697 -30.780 6.532 1.00 76.88 230 GLU A CA 1
ATOM 1795 C C . GLU A 1 230 ? -7.923 -30.587 7.430 1.00 76.88 230 GLU A C 1
ATOM 1797 O O . GLU A 1 230 ? -7.790 -30.077 8.549 1.00 76.88 230 GLU A O 1
ATOM 1802 N N . PRO A 1 231 ? -9.135 -30.920 6.952 1.00 82.25 231 PRO A N 1
ATOM 1803 C CA . PRO A 1 231 ? -10.319 -30.761 7.770 1.00 82.25 231 PRO A CA 1
ATOM 1804 C C . PRO A 1 231 ? -10.138 -31.612 9.020 1.00 82.25 231 PRO A C 1
ATOM 1806 O O . PRO A 1 231 ? -9.809 -32.799 8.930 1.00 82.25 231 PRO A O 1
ATOM 1809 N N . GLN A 1 232 ? -10.362 -31.005 10.186 1.00 86.38 232 GLN A N 1
ATOM 1810 C CA . GLN A 1 232 ? -10.342 -31.746 11.435 1.00 86.38 232 GLN A CA 1
ATOM 1811 C C . GLN A 1 232 ? -11.365 -32.878 11.334 1.00 86.38 232 GLN A C 1
ATOM 1813 O O . GLN A 1 232 ? -12.561 -32.647 11.146 1.00 86.38 232 GLN A O 1
ATOM 1818 N N . ARG A 1 233 ? -10.877 -34.115 11.416 1.00 91.19 233 ARG A N 1
ATOM 1819 C CA . ARG A 1 233 ? -11.727 -35.300 11.385 1.00 91.19 233 ARG A CA 1
ATOM 1820 C C . ARG A 1 233 ? -12.215 -35.577 12.796 1.00 91.19 233 ARG A C 1
ATOM 1822 O O . ARG A 1 233 ? -11.434 -35.539 13.745 1.00 91.19 233 ARG A O 1
ATOM 1829 N N . TYR A 1 234 ? -13.502 -35.865 12.908 1.00 91.31 234 TYR A N 1
ATOM 1830 C CA . TYR A 1 234 ? -14.122 -36.305 14.147 1.00 91.31 234 TYR A CA 1
ATOM 1831 C C . TYR A 1 234 ? -14.505 -37.768 14.007 1.00 91.31 234 TYR A C 1
ATOM 1833 O O . TYR A 1 234 ? -14.914 -38.206 12.928 1.00 91.31 234 TYR A O 1
ATOM 1841 N N . ASP A 1 235 ? -14.371 -38.505 15.103 1.00 92.56 235 ASP A N 1
ATOM 1842 C CA . ASP A 1 235 ? -14.995 -39.811 15.200 1.00 92.56 235 ASP A CA 1
ATOM 1843 C C . ASP A 1 235 ? -16.503 -39.604 15.358 1.00 92.56 235 ASP A C 1
ATOM 1845 O O . ASP A 1 235 ? -16.951 -38.921 16.278 1.00 92.56 235 ASP A O 1
ATOM 1849 N N . TRP A 1 236 ? -17.264 -40.110 14.394 1.00 91.88 236 TRP A N 1
ATOM 1850 C CA . TRP A 1 236 ? -18.720 -40.007 14.358 1.00 91.88 236 TRP A CA 1
ATOM 1851 C C . TRP A 1 236 ? -19.399 -41.322 14.727 1.00 91.88 236 TRP A C 1
ATOM 1853 O O . TRP A 1 236 ? -20.624 -41.376 14.711 1.00 91.88 236 TRP A O 1
ATOM 1863 N N . ARG A 1 237 ? -18.641 -42.389 15.005 1.00 92.81 237 ARG A N 1
ATOM 1864 C CA . ARG A 1 237 ? -19.209 -43.701 15.322 1.00 92.81 237 ARG A CA 1
ATOM 1865 C C . ARG A 1 237 ? -19.958 -43.632 16.644 1.00 92.81 237 ARG A C 1
ATOM 1867 O O . ARG A 1 237 ? -19.461 -43.056 17.603 1.00 92.81 237 ARG A O 1
ATOM 1874 N N . ASP A 1 238 ? -21.109 -44.289 16.715 1.00 93.50 238 ASP A N 1
ATOM 1875 C CA . ASP A 1 238 ? -21.934 -44.328 17.924 1.00 93.50 238 ASP A CA 1
ATOM 1876 C C . ASP A 1 238 ? -21.532 -45.441 18.907 1.00 93.50 238 ASP A C 1
ATOM 1878 O O . ASP A 1 238 ? -22.313 -45.830 19.778 1.00 93.50 238 ASP A O 1
ATOM 1882 N N . GLU A 1 239 ? -20.309 -45.972 18.784 1.00 91.62 239 GLU A N 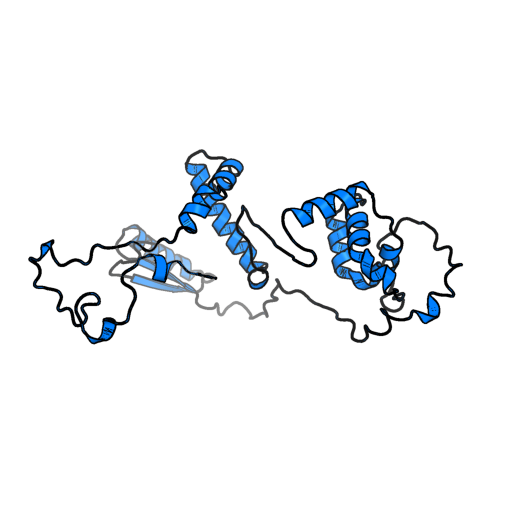1
ATOM 1883 C CA . GLU A 1 239 ? -19.775 -47.030 19.650 1.00 91.62 239 GLU A CA 1
ATOM 1884 C C . GLU A 1 239 ? -19.717 -46.583 21.120 1.00 91.62 239 GLU A C 1
ATOM 1886 O O . GLU A 1 239 ? -20.033 -47.366 22.020 1.00 91.62 239 GLU A O 1
ATOM 1891 N N . LEU A 1 240 ? -19.378 -45.314 21.371 1.00 89.50 240 LEU A N 1
ATOM 1892 C CA . LEU A 1 240 ? -19.311 -44.738 22.717 1.00 89.50 240 LEU A CA 1
ATOM 1893 C C . LEU A 1 240 ? -20.702 -44.596 23.355 1.00 89.50 240 LEU A C 1
ATOM 1895 O O . LEU A 1 240 ? -20.847 -44.724 24.572 1.00 89.50 240 LEU A O 1
ATOM 1899 N N . GLU A 1 241 ? -21.731 -44.381 22.539 1.00 90.19 241 GLU A N 1
ATOM 1900 C CA . GLU A 1 241 ? -23.130 -44.229 22.941 1.00 90.19 241 GLU A CA 1
ATOM 1901 C C . GLU A 1 241 ? -23.914 -45.556 22.917 1.00 90.19 241 GLU A C 1
ATOM 1903 O O . GLU A 1 241 ? -25.123 -45.581 23.167 1.00 90.19 241 GLU A O 1
ATOM 1908 N N . GLY A 1 242 ? -23.239 -46.679 22.647 1.00 90.19 242 GLY A N 1
ATOM 1909 C CA . GLY A 1 242 ? -23.828 -48.018 22.673 1.00 90.19 242 GLY A CA 1
ATOM 1910 C C . GLY A 1 242 ? -24.520 -48.454 21.376 1.00 90.19 242 GLY A C 1
ATOM 1911 O O . GLY A 1 242 ? -25.357 -49.361 21.422 1.00 90.19 242 GLY A O 1
ATOM 1912 N N . GLY A 1 243 ? -24.192 -47.834 20.238 1.00 90.62 243 GLY A N 1
ATOM 1913 C CA . GLY A 1 243 ? -24.548 -48.297 18.890 1.00 90.62 243 GLY A CA 1
ATOM 1914 C C . GLY A 1 243 ? -26.014 -48.102 18.493 1.00 90.62 243 GLY A C 1
ATOM 1915 O O . GLY A 1 243 ? -26.540 -48.854 17.674 1.00 90.62 243 GLY A O 1
ATOM 1916 N N . LYS A 1 244 ? -26.730 -47.191 19.163 1.00 89.19 244 LYS A N 1
ATOM 1917 C CA . LYS A 1 244 ? -28.183 -46.986 18.987 1.00 89.19 244 LYS A CA 1
ATOM 1918 C C . LYS A 1 244 ? -28.563 -45.540 18.697 1.00 89.19 244 LYS A C 1
ATOM 1920 O O . LYS A 1 244 ? -29.736 -45.183 18.812 1.00 89.19 244 LYS A O 1
ATOM 1925 N N . VAL A 1 245 ? -27.585 -44.700 18.377 1.00 92.38 245 VAL A N 1
ATOM 1926 C CA . VAL A 1 245 ? -27.821 -43.272 18.140 1.00 92.38 245 VAL A CA 1
ATOM 1927 C C . VAL A 1 245 ? -27.995 -43.009 16.653 1.00 92.38 245 VAL A C 1
ATOM 1929 O O . VAL A 1 245 ? -28.846 -42.203 16.273 1.00 92.38 245 VAL A O 1
ATOM 1932 N N . ILE A 1 246 ? -27.239 -43.708 15.807 1.00 92.50 246 ILE A N 1
ATOM 1933 C CA . ILE A 1 246 ? -27.267 -43.488 14.364 1.00 92.50 246 ILE A CA 1
ATOM 1934 C C . ILE A 1 246 ? -28.176 -44.521 13.703 1.00 92.50 246 ILE A C 1
ATOM 1936 O O . ILE A 1 246 ? -28.006 -45.727 13.855 1.00 92.50 246 ILE A O 1
ATOM 1940 N N . ILE A 1 247 ? -29.148 -44.035 12.930 1.00 92.88 247 ILE A N 1
ATOM 1941 C CA . ILE A 1 247 ? -30.007 -44.879 12.097 1.00 92.88 247 ILE A CA 1
ATOM 1942 C C . ILE A 1 247 ? -29.452 -44.861 10.672 1.00 92.88 247 ILE A C 1
ATOM 1944 O O . ILE A 1 247 ? -29.592 -43.873 9.949 1.00 92.88 247 ILE A O 1
ATOM 1948 N N . TRP A 1 248 ? -28.830 -45.967 10.268 1.00 91.31 248 TRP A N 1
ATOM 1949 C CA . TRP A 1 248 ? -28.278 -46.150 8.927 1.00 91.31 248 TRP A CA 1
ATOM 1950 C C . TRP A 1 248 ? -29.386 -46.468 7.923 1.00 91.31 248 TRP A C 1
ATOM 1952 O O . TRP A 1 248 ? -30.105 -47.452 8.066 1.00 91.31 248 TRP A O 1
ATOM 1962 N N . MET A 1 249 ? -29.528 -45.631 6.894 1.00 93.50 249 MET A N 1
ATOM 1963 C CA . MET A 1 249 ? -30.461 -45.884 5.785 1.00 93.50 249 MET A CA 1
ATOM 1964 C C . MET A 1 249 ? -29.836 -46.692 4.643 1.00 93.50 249 MET A C 1
ATOM 1966 O O . MET A 1 249 ? -30.567 -47.222 3.810 1.00 93.50 249 MET A O 1
ATOM 1970 N N . ASN A 1 250 ? -28.504 -46.736 4.581 1.00 93.50 250 ASN A N 1
ATOM 1971 C CA . ASN A 1 250 ? -27.749 -47.421 3.540 1.00 93.50 250 ASN A CA 1
ATOM 1972 C C . ASN A 1 250 ? -26.678 -48.299 4.186 1.00 93.50 250 ASN A C 1
ATOM 1974 O O . ASN A 1 250 ? -25.957 -47.830 5.069 1.00 93.50 250 ASN A O 1
ATOM 1978 N N . ASP A 1 251 ? -26.549 -49.520 3.678 1.00 92.50 251 ASP A N 1
ATOM 1979 C CA . ASP A 1 251 ? -25.439 -50.434 3.940 1.00 92.50 251 ASP A CA 1
ATOM 1980 C C . ASP A 1 251 ? -24.823 -50.809 2.588 1.00 92.50 251 ASP A C 1
ATOM 1982 O O . ASP A 1 251 ? -25.414 -51.552 1.804 1.00 92.50 251 ASP A O 1
ATOM 1986 N N . ILE A 1 252 ? -23.664 -50.228 2.279 1.00 91.06 252 ILE A N 1
ATOM 1987 C CA . ILE A 1 252 ? -23.022 -50.385 0.966 1.00 91.06 252 ILE A CA 1
ATOM 1988 C C . ILE A 1 252 ? -22.470 -51.796 0.727 1.00 91.06 252 ILE A C 1
ATOM 1990 O O . ILE A 1 252 ? -22.229 -52.139 -0.424 1.00 91.06 252 ILE A O 1
ATOM 1994 N N . GLU A 1 253 ? -22.291 -52.601 1.777 1.00 91.12 253 GLU A N 1
ATOM 1995 C CA . GLU A 1 253 ? -21.757 -53.962 1.673 1.00 91.12 253 GLU A CA 1
ATOM 1996 C C . GLU A 1 253 ? -22.878 -54.999 1.499 1.00 91.12 253 GLU A C 1
ATOM 1998 O O . GLU A 1 253 ? -22.697 -55.996 0.802 1.00 91.12 253 GLU A O 1
ATOM 2003 N N . HIS A 1 254 ? -24.056 -54.770 2.097 1.00 92.38 254 HIS A N 1
ATOM 2004 C CA . HIS A 1 254 ? -25.125 -55.780 2.152 1.00 92.38 254 HIS A CA 1
ATOM 2005 C C . HIS A 1 254 ? -26.403 -55.432 1.365 1.00 92.38 254 HIS A C 1
ATOM 2007 O O . HIS A 1 254 ? -27.203 -56.331 1.072 1.00 92.38 254 HIS A O 1
ATOM 2013 N N . ASP A 1 255 ? -26.637 -54.169 0.990 1.00 94.81 255 ASP A N 1
ATOM 2014 C CA . ASP A 1 255 ? -27.828 -53.806 0.214 1.00 94.81 255 ASP A CA 1
ATOM 2015 C C . ASP A 1 255 ? -27.740 -54.321 -1.231 1.00 94.81 255 ASP A C 1
ATOM 2017 O O . ASP A 1 255 ? -26.839 -53.980 -1.996 1.00 94.81 255 ASP A O 1
ATOM 2021 N N . LYS A 1 256 ? -28.792 -55.019 -1.685 1.00 93.19 256 LYS A N 1
ATOM 2022 C CA . LYS A 1 256 ? -28.909 -55.528 -3.071 1.00 93.19 256 LYS A CA 1
ATOM 2023 C C . LYS A 1 256 ? -28.725 -54.459 -4.152 1.00 93.19 256 LYS A C 1
ATOM 2025 O O . LYS A 1 256 ? -28.368 -54.788 -5.276 1.00 93.19 256 LYS A O 1
ATOM 2030 N N . ARG A 1 257 ? -29.005 -53.194 -3.825 1.00 92.69 257 ARG A N 1
ATOM 2031 C CA . ARG A 1 257 ? -28.877 -52.051 -4.740 1.00 92.69 257 ARG A CA 1
ATOM 2032 C C . ARG A 1 257 ? -27.427 -51.794 -5.168 1.00 92.69 257 ARG A C 1
ATOM 2034 O O . ARG A 1 257 ? -27.237 -51.229 -6.237 1.00 92.69 257 ARG A O 1
ATOM 2041 N N . TYR A 1 258 ? -26.445 -52.200 -4.359 1.00 92.38 258 TYR A N 1
ATOM 2042 C CA . TYR A 1 258 ? -25.017 -51.967 -4.606 1.00 92.38 258 TYR A CA 1
ATOM 2043 C C . TYR A 1 258 ? -24.251 -53.242 -4.990 1.00 92.38 258 TYR A C 1
ATOM 2045 O O . TYR A 1 258 ? -23.055 -53.172 -5.227 1.00 92.38 258 TYR A O 1
ATOM 2053 N N . ALA A 1 259 ? -24.921 -54.391 -5.124 1.00 90.38 259 ALA A N 1
ATOM 2054 C CA . ALA A 1 259 ? -24.274 -55.691 -5.346 1.00 90.38 259 ALA A CA 1
ATOM 2055 C C . ALA A 1 259 ? -23.469 -55.809 -6.659 1.00 90.38 259 ALA A C 1
ATOM 2057 O O . ALA A 1 259 ? -22.656 -56.716 -6.802 1.00 90.38 259 ALA A O 1
ATOM 2058 N N . GLU A 1 260 ? -23.713 -54.929 -7.634 1.00 92.31 260 GLU A N 1
ATOM 2059 C CA . GLU A 1 260 ? -22.941 -54.876 -8.883 1.00 92.31 260 GLU A CA 1
ATOM 2060 C C . GLU A 1 260 ? -21.641 -54.060 -8.751 1.00 92.31 260 GLU A C 1
ATOM 2062 O O . GLU A 1 260 ? -20.834 -54.037 -9.682 1.00 92.31 260 GLU A O 1
ATOM 2067 N N . TRP A 1 261 ? -21.429 -53.355 -7.632 1.00 90.50 261 TRP A N 1
ATOM 2068 C CA . TRP A 1 261 ? -20.242 -52.527 -7.428 1.00 90.50 261 TRP A CA 1
ATOM 2069 C C . TRP A 1 261 ? -19.024 -53.384 -7.050 1.00 90.50 261 TRP A C 1
ATOM 2071 O O . TRP A 1 261 ? -19.172 -54.415 -6.402 1.00 90.50 261 TRP A O 1
ATOM 2081 N N . PRO A 1 262 ? -17.800 -52.992 -7.447 1.00 89.44 262 PRO A N 1
ATOM 2082 C CA . PRO A 1 262 ? -16.603 -53.729 -7.060 1.00 89.44 262 PRO A CA 1
ATOM 2083 C C . PRO A 1 262 ? -16.230 -53.495 -5.587 1.00 89.44 262 PRO A C 1
ATOM 2085 O O . PRO A 1 262 ? -16.021 -52.356 -5.178 1.00 89.44 262 PRO A O 1
ATOM 2088 N N . ASP A 1 263 ? -15.982 -54.572 -4.841 1.00 87.56 263 ASP A N 1
ATOM 2089 C CA . ASP A 1 263 ? -15.591 -54.517 -3.416 1.00 87.56 263 ASP A CA 1
ATOM 2090 C C . ASP A 1 263 ? -14.100 -54.185 -3.186 1.00 87.56 263 ASP A C 1
ATOM 2092 O O . ASP A 1 263 ? -13.587 -54.199 -2.066 1.00 87.56 263 ASP A O 1
ATOM 2096 N N . GLN A 1 264 ? -13.341 -53.938 -4.258 1.00 87.88 264 GLN A N 1
ATOM 2097 C CA . GLN A 1 264 ? -11.897 -53.721 -4.178 1.00 87.88 264 GLN A CA 1
ATOM 2098 C C . GLN A 1 264 ? -11.564 -52.234 -4.050 1.00 87.88 264 GLN A C 1
ATOM 2100 O O . GLN A 1 264 ? -11.952 -51.435 -4.896 1.00 87.88 264 GLN A O 1
ATOM 2105 N N . VAL A 1 265 ? -10.696 -51.873 -3.096 1.00 84.94 265 VAL A N 1
ATOM 2106 C CA . VAL A 1 265 ? -10.183 -50.493 -2.911 1.00 84.94 265 VAL A CA 1
ATOM 2107 C C . VAL A 1 265 ? -9.590 -49.906 -4.203 1.00 84.94 265 VAL A C 1
ATOM 2109 O O . VAL A 1 265 ? -9.691 -48.707 -4.457 1.00 84.94 265 VAL A O 1
ATOM 2112 N N . ARG A 1 266 ? -9.022 -50.759 -5.069 1.00 87.50 266 ARG A N 1
ATOM 2113 C CA . ARG A 1 266 ? -8.474 -50.354 -6.375 1.00 87.50 266 ARG A CA 1
ATOM 2114 C C . ARG A 1 266 ? -9.509 -49.743 -7.319 1.00 87.50 266 ARG A C 1
ATOM 2116 O O . ARG A 1 266 ? -9.127 -48.967 -8.190 1.00 87.50 266 ARG A O 1
ATOM 2123 N N . ALA A 1 267 ? -10.791 -50.058 -7.141 1.00 84.12 267 ALA A N 1
ATOM 2124 C CA . ALA A 1 267 ? -11.869 -49.451 -7.912 1.00 84.12 267 ALA A CA 1
ATOM 2125 C C . ALA A 1 267 ? -11.972 -47.933 -7.680 1.00 84.12 267 ALA A C 1
ATOM 2127 O O . ALA A 1 267 ? -12.423 -47.217 -8.565 1.00 84.12 267 ALA A O 1
ATOM 2128 N N . VAL A 1 268 ? -11.494 -47.433 -6.532 1.00 83.44 268 VAL A N 1
ATOM 2129 C CA . VAL A 1 268 ? -11.461 -45.998 -6.202 1.00 83.44 268 VAL A CA 1
ATOM 2130 C C . VAL A 1 268 ? -10.155 -45.330 -6.660 1.00 83.44 268 VAL A C 1
ATOM 2132 O O . VAL A 1 268 ? -10.132 -44.131 -6.916 1.00 83.44 268 VAL A O 1
ATOM 2135 N N . SER A 1 269 ? -9.057 -46.084 -6.790 1.00 79.88 269 SER A N 1
ATOM 2136 C CA . SER A 1 269 ? -7.730 -45.531 -7.109 1.00 79.88 269 SER A CA 1
ATOM 2137 C C . SER A 1 269 ? -7.398 -45.469 -8.605 1.00 79.88 269 SER A C 1
ATOM 2139 O O . SER A 1 269 ? -6.316 -45.004 -8.957 1.00 79.88 269 SER A O 1
ATOM 2141 N N . HIS A 1 270 ? -8.275 -45.950 -9.493 1.00 62.34 270 HIS A N 1
ATOM 2142 C CA . HIS A 1 270 ? -8.094 -45.809 -10.940 1.00 62.34 270 HIS A CA 1
ATOM 2143 C C . HIS A 1 270 ? -8.518 -44.405 -11.390 1.00 62.34 270 HIS A C 1
ATOM 2145 O O . HIS A 1 270 ? -9.626 -44.184 -11.868 1.00 62.34 270 HIS A O 1
ATOM 2151 N N . VAL A 1 271 ? -7.606 -43.449 -11.227 1.00 52.75 271 VAL A N 1
ATOM 2152 C CA . VAL A 1 271 ? -7.659 -42.152 -11.904 1.00 52.75 271 VAL A CA 1
ATOM 2153 C C . VAL A 1 271 ? -6.710 -42.256 -13.096 1.00 52.75 271 VAL A C 1
ATOM 2155 O O . VAL A 1 271 ? -5.510 -42.452 -12.914 1.00 52.75 271 VAL A O 1
ATOM 2158 N N . SER A 1 272 ? -7.275 -42.248 -14.303 1.00 43.72 272 SER A N 1
ATOM 2159 C CA . SER A 1 272 ? -6.548 -42.075 -15.570 1.00 43.72 272 SER A CA 1
ATOM 2160 C C . SER A 1 272 ? -5.863 -40.719 -15.651 1.00 43.72 272 SER A C 1
ATOM 2162 O O . SER A 1 272 ? -6.507 -39.743 -15.202 1.00 43.72 272 SER A O 1
#

Sequence (272 aa):
MGDKQSKTPAILYADLMSPSFRQFHKTVSLTARAGKTSYRVRYRPSLSIPRFPLAVSGYGIALDLKRTDYIVIDDRKAEDSDDINVEASGAKLADEDVADLKPLSSKELLRLDMKASSFVMDSADPFDTLLKLTQDFPKHSAAMSTHEVSEQFRKEHLANREVFLPSGYNVIWVNGLQILARDLDAYAMLEHMRRERKLINSAGELGLTGKEAVQLLSHSSISEAASTQEPQRYDWRDELEGGKVIIWMNDIEHDKRYAEWPDQVRAVSHVS

pLDDT: mean 84.44, std 13.85, range [33.06, 96.06]

Foldseek 3Di:
DADPPDPAEDEAEDAPPDPVVVVVCVVVVVCRVVRNYHYHYDYDDDPPDDDDDDDDDFDDDDDDDPDDPVQADDVVCVVVPPDDCPDPPPQDLDPDDPVPQHHDYPVLVVCLVQLLQQSLVPDPHSVVSVVSCVVPVSRSSVSSSPGDHDPVSVVVVVVVCVPDNPPPDDWDDDLQRTDDPVQPIPVSVVVVVVVLVVQLVVVVVVVDDSVRSSCVVNPVVVVVVVPPPPPDDDDPQCVVVPRPPDDDPDDCVPDPVNVPPDPDPVVVVPDD

Radius of gyration: 33.66 Å; chains: 1; bounding box: 56×85×85 Å

InterPro domains:
  IPR009448 UDP-glucose:Glycoprotein Glucosyltransferase [PTHR11226] (8-267)
  IPR040692 UGGT, thioredoxin-like domain 3 [PF18402] (234-268)
  IPR040693 UGGT, thioredoxin-like domain 1 [PF18400] (4-46)
  IPR040694 UGGT, thioredoxin-like domain 2 [PF18401] (97-228)

Organism: NCBI:txid2773714

=== Feature glossary ===
A reading guide for the features in this record.

Start from the sequence.

  · Sequence gives the chain of amino acids in standard one-letter code (A=alanine, C=cysteine, …, Y=tyrosine), read N→C. It is the only feature that is directly encoded by the gene; all structural features are derived from the folded form of this sequence.

Fold it, and you get atomic coordinates and the backbone conformation that goes with them.

  · Structure coordinates are given as an mmCIF _atom_site loop: one row per atom with element, residue name, chain id, sequence number, and x/y/z position in Å. Only the four main-chain atoms per residue are included here; side chains are omitted to keep the record compact.

  · Backbone dihedral angles. Every residue except chain termini has a φ (preceding-C → N → Cα → C) and a ψ (N → Cα → C → next-N). They are reported in degrees following the IUPAC sign convention. Secondary structure is essentially a statement about which (φ, ψ) basin each residue occupies.

  · Eight-state secondary structure (DSSP): H is the canonical α-helix, G the tighter 3₁₀-helix, I the wider π-helix; E/B are β-structure, T and S are turns and bends, and '-' is everything else. DSSP derives these from the pattern of main-chain N–H···O=C hydrogen bonds, not from the sequence.

  · SS3 is a coarse helix/strand/coil call (letters a/b/c) made by the P-SEA algorithm from inter-Cα distances and dihedrals. It is less detailed than DSSP but needs only Cα positions.

Summarize the fold with a handful of shape descriptors and a per-residue structural alphabet.

  · Radius of gyration (Rg) is the root-mean-square distance of Cα atoms from their centroid — a single number for overall size and compactness. A globular domain of N residues has Rg ≈ 2.2·N^0.38 Å; an extended or disordered chain has a much larger Rg. The Cα contact count is the number of residue pairs whose Cα atoms are within 8 Å and are more than four positions apart in sequence — a standard proxy for tertiary packing density. The bounding box is the smallest axis-aligned box enclosing all Cα atoms.

  · 3Di is Foldseek's structural alphabet. Each residue is assigned one of twenty discrete states based on how its Cα sits relative to its spatial (not sequential) neighbors. Aligning 3Di strings finds structural homologs roughly as well as full 3D superposition, but orders of magnitude faster.

  · Solvent-accessible surface area (SASA) is the area in Å² traced out by the centre of a 1.4 Å probe sphere (a water molecule) rolled over the protein's van der Waals surface (Shrake–Rupley / Lee–Richards construction). Buried residues have near-zero SASA; fully exposed residues can exceed 200 Å². The total SASA scales roughly with the number of surface residues.

Ask how reliable the model is.

  · For AlphaFold models, the B-factor field carries pLDDT — the model's own estimate of local accuracy on a 0–100 scale. Regions with pLDDT<50 should be treated as essentially unmodeled; they often correspond to intrinsically disordered segments.

  · For experimental (PDB) structures, the B-factor (temperature factor) quantifies the positional spread of each atom in the crystal — a combination of thermal vibration and static disorder — in units of Å². High B-factors mark flexible loops or poorly resolved regions; low B-factors mark the rigid, well-ordered core.

  · Predicted Aligned Error (PAE) is an AlphaFold confidence matrix: entry (i, j) is the expected error in the position of residue j, in ångströms, when the prediction is superimposed on the true structure at residue i. Low PAE within a block of residues means that block is internally rigid and well-predicted; high PAE between two blocks means their relative placement is uncertain even if each block individually is confident.

Place it in context: what it resembles, what it is annotated as, and how it looks.

  · Structural nearest neighbors (via Foldseek easy-search vs the PDB). Reported per hit: target PDB id, E-value, and alignment TM-score. A TM-score above ~0.5 is the conventional threshold for 'same fold'.

  · Functional annotations link the protein to curated databases. InterPro entries identify conserved domains and families by matching the sequence against member-database signatures (Pfam, PROSITE, CDD, …). Gene Ontology (GO) terms describe molecular function, biological process, and cellular component in a controlled vocabulary. CATH places the structure in a hierarchical fold classification (Class/Architecture/Topology/Homologous-superfamily). The organism is the source species.

  · The contact map is a binary N×N matrix image: pixel (i, j) is dark where Cα_i and Cα_j are within 8 Å and |i−j|>4. Because the |i−j|>4 filter removes local helical contacts, off-diagonal stripes parallel to the main diagonal indicate parallel β-sheets; stripes perpendicular to it indicate antiparallel β-sheets. The Ramachandran plot scatters every residue's (φ, ψ) pair against the sterically allowed regions. The PAE heatmap renders the predicted-aligned-error matrix.

  · Six rendered views show the 3D structure from the faces of a cube — i.e. along ±x, ±y, ±z. Rendering representation is drawn randomly per protein from cartoon (secondary-structure ribbons), sticks (backbone bonds), or molecular surface; coloring is either N→C rainbow (blue at the N-terminus through red at the C-terminus) or one color per chain.